Protein AF-A0A2E7UTK0-F1 (afdb_monomer)

Radius of gyration: 21.66 Å; Cα contacts (8 Å, |Δi|>4): 567; chains: 1; bounding box: 51×63×63 Å

Mean predicted aligned error: 6.59 Å

Nearest PDB structures (foldseek):
  6irw-assembly2_B  TM=5.724E-01  e=2.033E-10  Homo sapiens
  6irw-assembly1_A  TM=5.815E-01  e=3.637E-10  Homo sapiens
  6irx-assembly1_A  TM=5.684E-01  e=1.228E-09  Danio rerio
  3dtn-assembly1_B  TM=4.895E-01  e=2.332E+00  Methanosarcina mazei
  6ty8-assembly1_A  TM=1.880E-01  e=1.303E+00  Bombyx mori cypovirus 1

pLDDT: mean 87.91, std 14.45, range [23.19, 98.44]

Sequence (336 aa):
MSISTFSPPGFATPSTALLTAYGDWLATRQAVLSTKAMFAARGLPVDQAPAVLENALMHTLLHDEVARPGALWPRVDAEALAVGLACAQIGSPALAPSLARGIAETLRDPIRPAALPQPVVAQSYFAIGGFQLQRNDWVNRAWLVVAQHHGPRAATDAVLVSALRYAALLARTRHIGPPRRVYDAFYDWGVRHEGFASPFNARLMGRPGARFFSACGDVDAPFGSSGSFFEVDRPTDNGAWCLDPPFLDTTIARVEARIARWRRDHGTTILLIIPAAYKVAHRPEETVLLQQGVHVYEGLAGTEHPLPVDVAIHRYGPLPGFSAEVVQAGYLPDAG

Secondary structure (DSSP, 8-state):
------PPPP-----HHHHHHHHHHHHHHHHHHHHHHHHHTTT--GGGHHHHHHHHHHHHHHHSS---TT-TTTT--HHHHHHHHHHTT-S-TTTHHHHHHHHHHHTSS----SSPPPEEE-SSEEEETTEEEE--HHHHHHHHHHHHHHHHHHHHHHHHHHHHHHHHTTGGGS-EE--HHHHHHHHHTTEEEEEEE-TTT-SSTTSTT-EEEETTHHHHGGGTB---GGG-SS--SSSEEEE---S-HHHHHHHHHHHHHHHHHH---EEEEEETTS--SS--SEEEEE-TTTSEEEETTS-EEE-SS-EEEEEES--TT--HHHHHHHTSPP--

Solvent-accessible surface area (backbone atoms only — not comparable to full-atom values): 18469 Å² total; per-residue (Å²): 141,79,87,76,80,80,71,74,85,68,83,74,74,76,56,65,62,44,47,38,23,50,15,45,27,52,36,40,52,49,43,40,52,53,40,25,54,55,25,54,78,66,77,42,72,46,84,48,33,56,54,19,53,26,43,9,49,49,50,41,52,74,78,36,99,66,76,57,86,84,48,73,52,76,63,40,43,42,64,30,32,36,51,3,26,58,77,60,68,47,74,49,88,82,46,28,65,60,49,16,44,55,50,34,61,68,36,64,69,77,47,73,67,93,67,74,59,73,74,44,82,54,95,58,30,42,34,43,73,94,45,76,47,74,55,40,72,40,48,48,47,36,31,47,59,23,25,76,79,61,33,68,66,54,13,51,50,44,51,50,26,37,51,28,44,46,57,39,52,55,50,82,87,69,51,62,40,75,28,68,69,36,52,52,51,41,42,76,35,36,38,22,32,37,42,50,36,47,63,50,66,46,81,47,65,92,42,91,84,38,40,35,12,17,81,48,24,88,55,32,36,75,56,52,31,74,22,44,50,87,74,52,88,64,84,68,93,63,59,22,35,39,36,50,59,65,94,39,73,72,55,48,52,56,48,50,57,48,51,56,49,40,40,74,79,65,61,50,27,38,38,40,43,44,55,52,86,61,82,73,95,64,88,55,83,42,74,40,77,42,50,47,73,63,22,34,30,25,38,67,80,75,45,77,40,62,30,92,51,42,32,26,42,33,31,35,62,83,51,66,82,70,49,62,66,58,46,53,60,40,24,41,67,81,88,124

Foldseek 3Di:
DDPDDDDDPPDPDQDPLLQQLLLLLVLLVQLLVQLLVVCVVVVKDSVLSLQLLLQLLVVQLVPDPAPDTNCRLVSRALVSSLRSCVVSVIDDPVCSSVSSHSSSVSNNDGRRDPDWADWDDDPQWTDTDPDIDGDDPLLVLLLVLLCVPPNNVRSSSLSSSQVSNCSSSSCQPQAWAFALLLVVLQVVLFAAEEQEHASLRDSCQPPPNHAYAYNHCVSRVSSRHPYHSLPDPADDPGGAYEYEDGADLVGVVSVLVSVVVRCVPPVGKYKYKYAPPDDRPDAAPDKAKEAFPFFWIQHSNRDTDGDNGIMITGIHGDRPPDDSVSRRVSRGDPPD

Structure (mmCIF, N/CA/C/O backbone):
data_AF-A0A2E7UTK0-F1
#
_entry.id   AF-A0A2E7UTK0-F1
#
loop_
_atom_site.group_PDB
_atom_site.id
_atom_site.type_symbol
_atom_site.label_atom_id
_atom_site.label_alt_id
_atom_site.label_comp_id
_atom_site.label_asym_id
_atom_site.label_entity_id
_atom_site.label_seq_id
_atom_site.pdbx_PDB_ins_code
_atom_site.Cartn_x
_atom_site.Cartn_y
_atom_site.Cartn_z
_atom_site.occupancy
_atom_site.B_iso_or_equiv
_atom_site.auth_seq_id
_atom_site.auth_comp_id
_atom_site.auth_asym_id
_atom_site.auth_atom_id
_atom_site.pdbx_PDB_model_num
ATOM 1 N N . MET A 1 1 ? -17.724 42.892 -36.095 1.00 37.94 1 MET A N 1
ATOM 2 C CA . MET A 1 1 ? -17.629 41.451 -36.407 1.00 37.94 1 MET A CA 1
ATOM 3 C C . MET A 1 1 ? -16.164 41.117 -36.606 1.00 37.94 1 MET A C 1
ATOM 5 O O . MET A 1 1 ? -15.592 41.537 -37.598 1.00 37.94 1 MET A O 1
ATOM 9 N N . SER A 1 2 ? -15.552 40.460 -35.623 1.00 23.19 2 SER A N 1
ATOM 10 C CA . SER A 1 2 ? -14.199 39.911 -35.729 1.00 23.19 2 SER A CA 1
ATOM 11 C C . SER A 1 2 ? -14.330 38.407 -35.542 1.00 23.19 2 SER A C 1
ATOM 13 O O . SER A 1 2 ? -14.859 37.955 -34.526 1.00 23.19 2 SER A O 1
ATOM 15 N N . ILE A 1 3 ? -13.950 37.655 -36.571 1.00 28.88 3 ILE A N 1
ATOM 16 C CA . ILE A 1 3 ? -13.921 36.196 -36.551 1.00 28.88 3 ILE A CA 1
ATOM 17 C C . ILE A 1 3 ? -12.678 35.822 -35.747 1.00 28.88 3 ILE A C 1
ATOM 19 O O . ILE A 1 3 ? -11.557 35.906 -36.242 1.00 28.88 3 ILE A O 1
ATOM 23 N N . SER A 1 4 ? -12.884 35.467 -34.479 1.00 25.16 4 SER A N 1
ATOM 24 C CA . SER A 1 4 ? -11.848 34.833 -33.672 1.00 25.16 4 SER A CA 1
ATOM 25 C C . SER A 1 4 ? -11.640 33.425 -34.219 1.00 25.16 4 SER A C 1
ATOM 27 O O . SER A 1 4 ? -12.540 32.585 -34.188 1.00 25.16 4 SER A O 1
ATOM 29 N N . THR A 1 5 ? -10.465 33.202 -34.796 1.00 28.48 5 THR A N 1
ATOM 30 C CA . THR A 1 5 ? -9.993 31.898 -35.247 1.00 28.48 5 THR A CA 1
ATOM 31 C C . THR A 1 5 ? -9.911 30.960 -34.050 1.00 28.48 5 THR A C 1
ATOM 33 O O . THR A 1 5 ? -9.074 31.135 -33.164 1.00 28.48 5 THR A O 1
ATOM 36 N N . PHE A 1 6 ? -10.796 29.967 -34.031 1.00 28.17 6 PHE A N 1
ATOM 37 C CA . PHE A 1 6 ? -10.748 28.846 -33.107 1.00 28.17 6 PHE A CA 1
ATOM 38 C C . PHE A 1 6 ? -9.509 28.006 -33.434 1.00 28.17 6 PHE A C 1
ATOM 40 O O . PHE A 1 6 ? -9.511 27.208 -34.370 1.00 28.17 6 PHE A O 1
ATOM 47 N N . SER A 1 7 ? -8.429 28.212 -32.684 1.00 25.77 7 SER A N 1
ATOM 48 C CA . SER A 1 7 ? -7.350 27.231 -32.610 1.00 25.77 7 SER A CA 1
ATOM 49 C C . SER A 1 7 ? -7.892 26.006 -31.868 1.00 25.77 7 SER A C 1
ATOM 51 O O . SER A 1 7 ? -8.449 26.176 -30.780 1.00 25.77 7 SER A O 1
ATOM 53 N N . PRO A 1 8 ? -7.765 24.780 -32.408 1.00 28.17 8 PRO A N 1
ATOM 54 C CA . PRO A 1 8 ? -8.158 23.591 -31.665 1.00 28.17 8 PRO A CA 1
ATOM 55 C C . PRO A 1 8 ? -7.327 23.532 -30.374 1.00 28.17 8 PRO A C 1
ATOM 57 O O . PRO A 1 8 ? -6.157 23.935 -30.398 1.00 28.17 8 PRO A O 1
ATOM 60 N N . PRO A 1 9 ? -7.889 23.067 -29.243 1.00 32.16 9 PRO A N 1
ATOM 61 C CA . PRO A 1 9 ? -7.117 22.922 -28.021 1.00 32.16 9 PRO A CA 1
ATOM 62 C C . PRO A 1 9 ? -5.924 22.017 -28.322 1.00 32.16 9 PRO A C 1
ATOM 64 O O . PRO A 1 9 ? -6.083 20.863 -28.727 1.00 32.16 9 PRO A O 1
ATOM 67 N N . GLY A 1 10 ? -4.732 22.600 -28.192 1.00 28.16 10 GLY A N 1
ATOM 68 C CA . GLY A 1 10 ? -3.468 21.929 -28.436 1.00 28.16 10 GLY A CA 1
ATOM 69 C C . GLY A 1 10 ? -3.388 20.631 -27.645 1.00 28.16 10 GLY A C 1
ATOM 70 O O . GLY A 1 10 ? -3.956 20.507 -26.558 1.00 28.16 10 GLY A O 1
ATOM 71 N N . PHE A 1 11 ? -2.687 19.653 -28.214 1.00 32.84 11 PHE A N 1
ATOM 72 C CA . PHE A 1 11 ? -2.317 18.419 -27.536 1.00 32.84 11 PHE A CA 1
ATOM 73 C C . PHE A 1 11 ? -1.787 18.754 -26.140 1.00 32.84 11 PHE A C 1
ATOM 75 O O . PHE A 1 11 ? -0.693 19.298 -26.007 1.00 32.84 11 PHE A O 1
ATOM 82 N N . ALA A 1 12 ? -2.590 18.485 -25.106 1.00 35.22 12 ALA A N 1
ATOM 83 C CA . ALA A 1 12 ? -2.159 18.708 -23.737 1.00 35.22 12 ALA A CA 1
ATOM 84 C C . ALA A 1 12 ? -0.886 17.892 -23.511 1.00 35.22 12 ALA A C 1
ATOM 86 O O . ALA A 1 12 ? -0.878 16.681 -23.764 1.00 35.22 12 ALA A O 1
ATOM 87 N N . THR A 1 13 ? 0.169 18.586 -23.091 1.00 42.84 13 THR A N 1
ATOM 88 C CA . THR A 1 13 ? 1.471 18.035 -22.728 1.00 42.84 13 THR A CA 1
ATOM 89 C C . THR A 1 13 ? 1.255 16.778 -21.880 1.00 42.84 13 THR A C 1
ATOM 91 O O . THR A 1 13 ? 0.416 16.821 -20.974 1.00 42.84 13 THR A O 1
ATOM 94 N N . PRO A 1 14 ? 1.933 15.647 -22.162 1.00 54.28 14 PRO A N 1
ATOM 95 C CA . PRO A 1 14 ? 1.813 14.465 -21.317 1.00 54.28 14 PRO A CA 1
ATOM 96 C C . PRO A 1 14 ? 2.091 14.860 -19.867 1.00 54.28 14 PRO A C 1
ATOM 98 O O . PRO A 1 14 ? 3.019 15.629 -19.609 1.00 54.28 14 PRO A O 1
ATOM 101 N N . SER A 1 15 ? 1.270 14.367 -18.934 1.00 75.38 15 SER A N 1
ATOM 102 C CA . SER A 1 15 ? 1.470 14.633 -17.510 1.00 75.38 15 SER A CA 1
ATOM 103 C C . SER A 1 15 ? 2.909 14.268 -17.146 1.00 75.38 15 SER A C 1
ATOM 105 O O . SER A 1 15 ? 3.305 13.107 -17.265 1.00 75.38 15 SER A O 1
ATOM 107 N N . THR A 1 16 ? 3.707 15.251 -16.721 1.00 85.00 16 THR A N 1
ATOM 108 C CA . THR A 1 16 ? 5.102 15.042 -16.300 1.00 85.00 16 THR A CA 1
ATOM 109 C C . THR A 1 16 ? 5.194 13.931 -15.251 1.00 85.00 16 THR A C 1
ATOM 111 O O . THR A 1 16 ? 6.134 13.142 -15.269 1.00 85.00 16 THR A O 1
ATOM 114 N N . ALA A 1 17 ? 4.181 13.809 -14.386 1.00 86.81 17 ALA A N 1
ATOM 115 C CA . ALA A 1 17 ? 4.086 12.737 -13.400 1.00 86.81 17 ALA A CA 1
ATOM 116 C C . ALA A 1 17 ? 3.965 11.345 -14.043 1.00 86.81 17 ALA A C 1
ATOM 118 O O . ALA A 1 17 ? 4.613 10.406 -13.586 1.00 86.81 17 ALA A O 1
ATOM 119 N N . LEU A 1 18 ? 3.185 11.210 -15.121 1.00 90.88 18 LEU A N 1
ATOM 120 C CA . LEU A 1 18 ? 2.998 9.943 -15.834 1.00 90.88 18 LEU A CA 1
ATOM 121 C C . LEU A 1 18 ? 4.256 9.530 -16.602 1.00 90.88 18 LEU A C 1
ATOM 123 O O . LEU A 1 18 ? 4.624 8.358 -16.573 1.00 90.88 18 LEU A O 1
ATOM 127 N N . LEU A 1 19 ? 4.964 10.485 -17.213 1.00 90.69 19 LEU A N 1
ATOM 128 C CA . LEU A 1 19 ? 6.262 10.222 -17.841 1.00 90.69 19 LEU A CA 1
ATOM 129 C C . LEU A 1 19 ? 7.305 9.748 -16.823 1.00 90.69 19 LEU A C 1
ATOM 131 O O . LEU A 1 19 ? 7.985 8.752 -17.070 1.00 90.69 19 LEU A O 1
ATOM 135 N N . THR A 1 20 ? 7.390 10.416 -15.670 1.00 88.00 20 THR A N 1
ATOM 136 C CA . THR A 1 20 ? 8.294 10.025 -14.581 1.00 88.00 20 THR A CA 1
ATOM 137 C C . THR A 1 20 ? 7.948 8.639 -14.039 1.00 88.00 20 THR A C 1
ATOM 139 O O . THR A 1 20 ? 8.821 7.778 -13.996 1.00 88.00 20 THR A O 1
ATOM 142 N N . ALA A 1 21 ? 6.680 8.379 -13.700 1.00 90.38 21 ALA A N 1
ATOM 143 C CA . ALA A 1 21 ? 6.253 7.082 -13.172 1.00 90.38 21 ALA A CA 1
ATOM 144 C C . ALA A 1 21 ? 6.487 5.939 -14.175 1.00 90.38 21 ALA A C 1
ATOM 146 O O . ALA A 1 21 ? 6.891 4.841 -13.790 1.00 90.38 21 ALA A O 1
ATOM 147 N N . TYR A 1 22 ? 6.284 6.195 -15.472 1.00 92.62 22 TYR A N 1
ATOM 148 C CA . TYR A 1 22 ? 6.568 5.216 -16.520 1.00 92.62 22 TYR A CA 1
ATOM 149 C C . TYR A 1 22 ? 8.072 4.931 -16.648 1.00 92.62 22 TYR A C 1
ATOM 151 O O . TYR A 1 22 ? 8.463 3.772 -16.786 1.00 92.62 22 TYR A O 1
ATOM 159 N N . GLY A 1 23 ? 8.921 5.960 -16.549 1.00 90.56 23 GLY A N 1
ATOM 160 C CA . GLY A 1 23 ? 10.377 5.803 -16.504 1.00 90.56 23 GLY A CA 1
ATOM 161 C C . GLY A 1 23 ? 10.855 4.997 -15.295 1.00 90.56 23 GLY A C 1
ATOM 162 O O . GLY A 1 23 ? 11.618 4.045 -15.465 1.00 90.56 23 GLY A O 1
ATOM 163 N N . ASP A 1 24 ? 10.336 5.300 -14.101 1.00 88.44 24 ASP A N 1
ATOM 164 C CA . ASP A 1 24 ? 10.640 4.560 -12.867 1.00 88.44 24 ASP A CA 1
ATOM 165 C C . ASP A 1 24 ? 10.266 3.073 -13.004 1.00 88.44 24 ASP A C 1
ATOM 167 O O . ASP A 1 24 ? 11.056 2.187 -12.670 1.00 88.44 24 ASP A O 1
ATOM 171 N N . TRP A 1 25 ? 9.094 2.775 -13.573 1.00 92.06 25 TRP A N 1
ATOM 172 C CA . TRP A 1 25 ? 8.667 1.400 -13.839 1.00 92.06 25 TRP A CA 1
ATOM 173 C C . TRP A 1 25 ? 9.561 0.678 -14.860 1.00 92.06 25 TRP A C 1
ATOM 175 O O . TRP A 1 25 ? 9.901 -0.493 -14.662 1.00 92.06 25 TRP A O 1
ATOM 185 N N . LEU A 1 26 ? 9.977 1.350 -15.941 1.00 91.69 26 LEU A N 1
ATOM 186 C CA . LEU A 1 26 ? 10.925 0.778 -16.904 1.00 91.69 26 LEU A CA 1
ATOM 187 C C . LEU A 1 26 ? 12.268 0.461 -16.238 1.00 91.69 26 LEU A C 1
ATOM 189 O O . LEU A 1 26 ? 12.808 -0.626 -16.459 1.00 91.69 26 LEU A O 1
ATOM 193 N N . ALA A 1 27 ? 12.771 1.364 -15.392 1.00 88.38 27 ALA A N 1
ATOM 194 C CA . ALA A 1 27 ? 13.988 1.147 -14.618 1.00 88.38 27 ALA A CA 1
ATOM 195 C C . ALA A 1 27 ? 13.853 -0.076 -13.695 1.00 88.38 27 ALA A C 1
ATOM 197 O O . ALA A 1 27 ? 14.719 -0.949 -13.721 1.00 88.38 27 ALA A O 1
ATOM 198 N N . THR A 1 28 ? 12.728 -0.227 -12.981 1.00 89.69 28 THR A N 1
ATOM 199 C CA . THR A 1 28 ? 12.436 -1.433 -12.181 1.00 89.69 28 THR A CA 1
ATOM 200 C C . THR A 1 28 ? 12.437 -2.704 -13.029 1.00 89.69 28 THR A C 1
ATOM 202 O O . THR A 1 28 ? 12.982 -3.730 -12.620 1.00 89.69 28 THR A O 1
ATOM 205 N N . ARG A 1 29 ? 11.853 -2.679 -14.231 1.00 91.44 29 ARG A N 1
ATOM 206 C CA . ARG A 1 29 ? 11.872 -3.856 -15.113 1.00 91.44 29 ARG A CA 1
ATOM 207 C C . ARG A 1 29 ? 13.282 -4.221 -15.550 1.00 91.44 29 ARG A C 1
ATOM 209 O O . ARG A 1 29 ? 13.622 -5.404 -15.532 1.00 91.44 29 ARG A O 1
ATOM 216 N N . GLN A 1 30 ? 14.092 -3.233 -15.915 1.00 90.19 30 GLN A N 1
ATOM 217 C CA . GLN A 1 30 ? 15.483 -3.468 -16.280 1.00 90.19 30 GLN A CA 1
ATOM 218 C C . GLN A 1 30 ? 16.282 -4.008 -15.091 1.00 90.19 30 GLN A C 1
ATOM 220 O O . GLN A 1 30 ? 16.994 -4.994 -15.253 1.00 90.19 30 GLN A O 1
ATOM 225 N N . ALA A 1 31 ? 16.099 -3.441 -13.896 1.00 89.56 31 ALA A N 1
ATOM 226 C CA . ALA A 1 31 ? 16.703 -3.916 -12.653 1.00 89.56 31 ALA A CA 1
ATOM 227 C C . ALA A 1 31 ? 16.425 -5.406 -12.410 1.00 89.56 31 ALA A C 1
ATOM 229 O O . ALA A 1 31 ? 17.347 -6.196 -12.183 1.00 89.56 31 ALA A O 1
ATOM 230 N N . VAL A 1 32 ? 15.154 -5.811 -12.521 1.00 92.50 32 VAL A N 1
ATOM 231 C CA . VAL A 1 32 ? 14.741 -7.213 -12.375 1.00 92.50 32 VAL A CA 1
ATOM 232 C C . VAL A 1 32 ? 15.414 -8.094 -13.427 1.00 92.50 32 VAL A C 1
ATOM 234 O O . VAL A 1 32 ? 15.946 -9.145 -13.079 1.00 92.50 32 VAL A O 1
ATOM 237 N N . LEU A 1 33 ? 15.421 -7.694 -14.702 1.00 93.56 33 LEU A N 1
ATOM 238 C CA . LEU A 1 33 ? 16.041 -8.481 -15.776 1.00 93.56 33 LEU A CA 1
ATOM 239 C C . LEU A 1 33 ? 17.559 -8.620 -15.594 1.00 93.56 33 LEU A C 1
ATOM 241 O O . LEU A 1 33 ? 18.084 -9.729 -15.698 1.00 93.56 33 LEU A O 1
ATOM 245 N N . SER A 1 34 ? 18.249 -7.529 -15.260 1.00 91.75 34 SER A N 1
ATOM 246 C CA . SER A 1 34 ? 19.689 -7.521 -14.987 1.00 91.75 34 SER A CA 1
ATOM 247 C C . SER A 1 34 ? 20.044 -8.413 -13.793 1.00 91.75 34 SER A C 1
ATOM 249 O O . SER A 1 34 ? 20.964 -9.227 -13.877 1.00 91.75 34 SER A O 1
ATOM 251 N N . THR A 1 35 ? 19.271 -8.334 -12.704 1.00 93.06 35 THR A N 1
ATOM 252 C CA . THR A 1 35 ? 19.476 -9.169 -11.507 1.00 93.06 35 THR A CA 1
ATOM 253 C C . THR A 1 35 ? 19.227 -10.645 -11.812 1.00 93.06 35 THR A C 1
ATOM 255 O O . THR A 1 35 ? 20.015 -11.502 -11.418 1.00 93.06 35 THR A O 1
ATOM 258 N N . LYS A 1 36 ? 18.187 -10.959 -12.596 1.00 95.50 36 LYS A N 1
ATOM 259 C CA . LYS A 1 36 ? 17.915 -12.326 -13.066 1.00 95.50 36 LYS A CA 1
ATOM 260 C C . LYS A 1 36 ? 19.066 -12.898 -13.888 1.00 95.50 36 LYS A C 1
ATOM 262 O O . LYS A 1 36 ? 19.480 -14.028 -13.639 1.00 95.50 36 LYS A O 1
ATOM 267 N N . ALA A 1 37 ? 19.603 -12.126 -14.832 1.00 94.25 37 ALA A N 1
ATOM 268 C CA . ALA A 1 37 ? 20.756 -12.542 -15.627 1.00 94.25 37 ALA A CA 1
ATOM 269 C C . ALA A 1 37 ? 21.993 -12.780 -14.743 1.00 94.25 37 ALA A C 1
ATOM 271 O O . ALA A 1 37 ? 22.699 -13.775 -14.912 1.00 94.25 37 ALA A O 1
ATOM 272 N N . MET A 1 38 ? 22.217 -11.912 -13.751 1.00 93.00 38 MET A N 1
ATOM 273 C CA . MET A 1 38 ? 23.309 -12.055 -12.788 1.00 93.00 38 MET A CA 1
ATOM 274 C C . MET A 1 38 ? 23.185 -13.325 -11.939 1.00 93.00 38 MET A C 1
ATOM 276 O O . MET A 1 38 ? 24.193 -14.000 -11.706 1.00 93.00 38 MET A O 1
ATOM 280 N N . PHE A 1 39 ? 21.969 -13.639 -11.484 1.00 95.06 39 PHE A N 1
ATOM 281 C CA . PHE A 1 39 ? 21.669 -14.839 -10.705 1.00 95.06 39 PHE A CA 1
ATOM 282 C C . PHE A 1 39 ? 21.857 -16.101 -11.544 1.00 95.06 39 PHE A C 1
ATOM 284 O O . PHE A 1 39 ? 22.560 -17.012 -11.110 1.00 95.06 39 PHE A O 1
ATOM 291 N N . ALA A 1 40 ? 21.340 -16.114 -12.775 1.00 95.44 40 ALA A N 1
ATOM 292 C CA . ALA A 1 40 ? 21.513 -17.228 -13.702 1.00 95.44 40 ALA A CA 1
ATOM 293 C C . ALA A 1 40 ? 22.999 -17.534 -13.960 1.00 95.44 40 ALA A C 1
ATOM 295 O O . ALA A 1 40 ? 23.420 -18.683 -13.853 1.00 95.44 40 ALA A O 1
ATOM 296 N N . ALA A 1 41 ? 23.819 -16.503 -14.200 1.00 94.06 41 ALA A N 1
ATOM 297 C CA . ALA A 1 41 ? 25.259 -16.651 -14.431 1.00 94.06 41 ALA A CA 1
ATOM 298 C C . ALA A 1 41 ? 26.041 -17.207 -13.223 1.00 94.06 41 ALA A C 1
ATOM 300 O O . ALA A 1 41 ? 27.190 -17.617 -13.370 1.00 94.06 41 ALA A O 1
ATOM 301 N N . ARG A 1 42 ? 25.443 -17.202 -12.026 1.00 92.25 42 ARG A N 1
ATOM 302 C CA . ARG A 1 42 ? 26.053 -17.665 -10.770 1.00 92.25 42 ARG A CA 1
ATOM 303 C C . ARG A 1 42 ? 25.360 -18.896 -10.180 1.00 92.25 42 ARG A C 1
ATOM 305 O O . ARG A 1 42 ? 25.679 -19.273 -9.058 1.00 92.25 42 ARG A O 1
ATOM 312 N N . GLY A 1 43 ? 24.417 -19.504 -10.904 1.00 94.12 43 GLY A N 1
ATOM 313 C CA . GLY A 1 43 ? 23.647 -20.650 -10.412 1.00 94.12 43 GLY A CA 1
ATOM 314 C C . GLY A 1 43 ? 22.753 -20.326 -9.208 1.00 94.12 43 GLY A C 1
ATOM 315 O O . GLY A 1 43 ? 22.515 -21.198 -8.378 1.00 94.12 43 GLY A O 1
ATOM 316 N N . LEU A 1 44 ? 22.292 -19.077 -9.082 1.00 94.94 44 LEU A N 1
ATOM 317 C CA . LEU A 1 44 ? 21.404 -18.626 -8.005 1.00 94.94 44 LEU A CA 1
ATOM 318 C C . LEU A 1 44 ? 19.918 -18.692 -8.429 1.00 94.94 44 LEU A C 1
ATOM 320 O O . LEU A 1 44 ? 19.629 -18.594 -9.626 1.00 94.94 44 LEU A O 1
ATOM 324 N N . PRO A 1 45 ? 18.966 -18.797 -7.477 1.00 94.94 45 PRO A N 1
ATOM 325 C CA . PRO A 1 45 ? 17.523 -18.817 -7.755 1.00 94.94 45 PRO A CA 1
ATOM 326 C C . PRO A 1 45 ? 17.011 -17.555 -8.476 1.00 94.94 45 PRO A C 1
ATOM 328 O O . PRO A 1 45 ? 16.803 -16.503 -7.873 1.00 94.94 45 PRO A O 1
ATOM 331 N N . VAL A 1 46 ? 16.804 -17.641 -9.793 1.00 95.50 46 VAL A N 1
ATOM 332 C CA . VAL A 1 46 ? 16.410 -16.511 -10.665 1.00 95.50 46 VAL A CA 1
ATOM 333 C C . VAL A 1 46 ? 15.036 -15.930 -10.300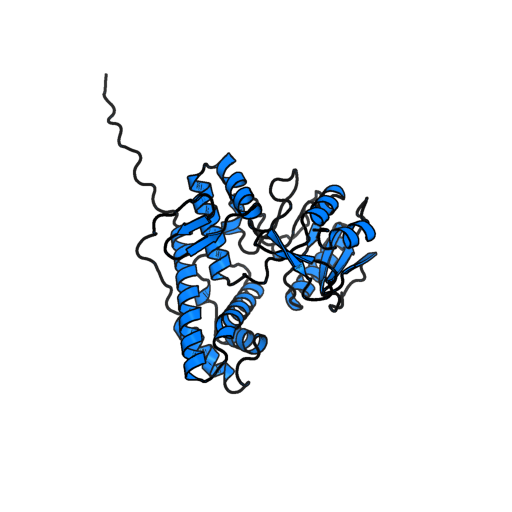 1.00 95.50 46 VAL A C 1
ATOM 335 O O . VAL A 1 46 ? 14.777 -14.737 -10.475 1.00 95.50 46 VAL A O 1
ATOM 338 N N . ASP A 1 47 ? 14.138 -16.765 -9.796 1.00 93.06 47 ASP A N 1
ATOM 339 C CA . ASP A 1 47 ? 12.796 -16.407 -9.341 1.00 93.06 47 ASP A CA 1
ATOM 340 C C . ASP A 1 47 ? 12.802 -15.487 -8.109 1.00 93.06 47 ASP A C 1
ATOM 342 O O . ASP A 1 47 ? 11.860 -14.715 -7.940 1.00 93.06 47 ASP A O 1
ATOM 346 N N . GLN A 1 48 ? 13.887 -15.477 -7.328 1.00 92.75 48 GLN A N 1
ATOM 347 C CA . GLN A 1 48 ? 14.036 -14.656 -6.120 1.00 92.75 48 GLN A CA 1
ATOM 348 C C . GLN A 1 48 ? 14.523 -13.225 -6.393 1.00 92.75 48 GLN A C 1
ATOM 350 O O . GLN A 1 48 ? 14.480 -12.374 -5.505 1.00 92.75 48 GLN A O 1
ATOM 355 N N . ALA A 1 49 ? 14.949 -12.910 -7.621 1.00 93.25 49 ALA A N 1
ATOM 356 C CA . ALA A 1 49 ? 15.436 -11.572 -7.969 1.00 93.25 49 ALA A CA 1
ATOM 357 C C . ALA A 1 49 ? 14.441 -10.432 -7.633 1.00 93.25 49 ALA A C 1
ATOM 359 O O . ALA A 1 49 ? 14.875 -9.432 -7.061 1.00 93.25 49 ALA A O 1
ATOM 360 N N . PRO A 1 50 ? 13.122 -10.542 -7.914 1.00 92.06 50 PRO A N 1
ATOM 361 C CA . PRO A 1 50 ? 12.158 -9.525 -7.497 1.00 92.06 50 PRO A CA 1
ATOM 362 C C . PRO A 1 50 ? 12.070 -9.362 -5.976 1.00 92.06 50 PRO A C 1
ATOM 364 O O . PRO A 1 50 ? 12.005 -8.231 -5.517 1.00 92.06 50 PRO A O 1
ATOM 367 N N . ALA A 1 51 ? 12.118 -10.452 -5.202 1.00 89.44 51 ALA A N 1
ATOM 368 C CA . ALA A 1 51 ? 12.031 -10.395 -3.741 1.00 89.44 51 ALA A CA 1
ATOM 369 C C . ALA A 1 51 ? 13.251 -9.693 -3.123 1.00 89.44 51 ALA A C 1
ATOM 371 O O . ALA A 1 51 ? 13.108 -8.891 -2.202 1.00 89.44 51 ALA A O 1
ATOM 372 N N . VAL A 1 52 ? 14.450 -9.937 -3.663 1.00 91.25 52 VAL A N 1
ATOM 373 C CA . VAL A 1 52 ? 15.678 -9.227 -3.263 1.00 91.25 52 VAL A CA 1
ATOM 374 C C . VAL A 1 52 ? 15.532 -7.724 -3.485 1.00 91.25 52 VAL A C 1
ATOM 376 O O . VAL A 1 52 ? 15.786 -6.931 -2.581 1.00 91.25 52 VAL A O 1
ATOM 379 N N . LEU A 1 53 ? 15.100 -7.340 -4.685 1.00 92.25 53 LEU A N 1
ATOM 380 C CA . LEU A 1 53 ? 14.941 -5.944 -5.079 1.00 92.25 53 LEU A CA 1
ATOM 381 C C . LEU A 1 53 ? 13.823 -5.240 -4.297 1.00 92.25 53 LEU A C 1
ATOM 383 O O . LEU A 1 53 ? 14.005 -4.104 -3.869 1.00 92.25 53 LEU A O 1
ATOM 387 N N . GLU A 1 54 ? 12.697 -5.917 -4.069 1.00 88.94 54 GLU A N 1
ATOM 388 C CA . GLU A 1 54 ? 11.596 -5.428 -3.236 1.00 88.94 54 GLU A CA 1
ATOM 389 C C . GLU A 1 54 ? 12.076 -5.174 -1.801 1.00 88.94 54 GLU A C 1
ATOM 391 O O . GLU A 1 54 ? 11.881 -4.085 -1.271 1.00 88.94 54 GLU A O 1
ATOM 396 N N . ASN A 1 55 ? 12.759 -6.137 -1.176 1.00 86.75 55 ASN A N 1
ATOM 397 C CA . ASN A 1 55 ? 13.258 -5.979 0.191 1.00 86.75 55 ASN A CA 1
ATOM 398 C C . ASN A 1 55 ? 14.316 -4.874 0.307 1.00 86.75 55 ASN A C 1
ATOM 400 O O . ASN A 1 55 ? 14.292 -4.123 1.280 1.00 86.75 55 ASN A O 1
ATOM 404 N N . ALA A 1 56 ? 15.191 -4.723 -0.691 1.00 89.31 56 ALA A N 1
ATOM 405 C CA . ALA A 1 56 ? 16.159 -3.630 -0.737 1.00 89.31 56 ALA A CA 1
ATOM 406 C C . ALA A 1 56 ? 15.472 -2.259 -0.847 1.00 89.31 56 ALA A C 1
ATOM 408 O O . ALA A 1 56 ? 15.759 -1.360 -0.060 1.00 89.31 56 ALA A O 1
ATOM 409 N N . LEU A 1 57 ? 14.505 -2.117 -1.761 1.00 86.88 57 LEU A N 1
ATOM 410 C CA . LEU A 1 57 ? 13.694 -0.902 -1.884 1.00 86.88 57 LEU A CA 1
ATOM 411 C C . LEU A 1 57 ? 12.971 -0.569 -0.580 1.00 86.88 57 LEU A C 1
ATOM 413 O O . LEU A 1 57 ? 12.956 0.580 -0.151 1.00 86.88 57 LEU A O 1
ATOM 417 N N . MET A 1 58 ? 12.372 -1.572 0.056 1.00 80.75 58 MET A N 1
ATOM 418 C CA . MET A 1 58 ? 11.643 -1.395 1.307 1.00 80.75 58 MET A CA 1
ATOM 419 C C . MET A 1 58 ? 12.570 -1.004 2.451 1.00 80.75 58 MET A C 1
ATOM 421 O O . MET A 1 58 ? 12.217 -0.122 3.227 1.00 80.75 58 MET A O 1
ATOM 425 N N . HIS A 1 59 ? 13.770 -1.580 2.517 1.00 81.12 59 HIS A N 1
ATOM 426 C CA . HIS A 1 59 ? 14.795 -1.147 3.458 1.00 81.12 59 HIS A CA 1
ATOM 427 C C . HIS A 1 59 ? 15.136 0.336 3.264 1.00 81.12 59 HIS A C 1
ATOM 429 O O . HIS A 1 59 ? 15.063 1.100 4.225 1.00 81.12 59 HIS A O 1
ATOM 435 N N . THR A 1 60 ? 15.422 0.766 2.032 1.00 81.81 60 THR A N 1
ATOM 436 C CA . THR A 1 60 ? 15.696 2.178 1.720 1.00 81.81 60 THR A CA 1
ATOM 437 C C . THR A 1 60 ? 14.521 3.082 2.104 1.00 81.81 60 THR A C 1
ATOM 439 O O . THR A 1 60 ? 14.717 4.105 2.749 1.00 81.81 60 THR A O 1
ATOM 442 N N . LEU A 1 61 ? 13.287 2.702 1.763 1.00 76.31 61 LEU A N 1
ATOM 443 C CA . LEU A 1 61 ? 12.095 3.521 2.007 1.00 76.31 61 LEU A CA 1
ATOM 444 C C . LEU A 1 61 ? 11.663 3.602 3.475 1.00 76.31 61 LEU A C 1
ATOM 446 O O . LEU A 1 61 ? 10.977 4.545 3.852 1.00 76.31 61 LEU A O 1
ATOM 450 N N . LEU A 1 62 ? 12.035 2.631 4.308 1.00 69.19 62 LEU A N 1
ATOM 451 C CA . LEU A 1 62 ? 11.755 2.680 5.744 1.00 69.19 62 LEU A CA 1
ATOM 452 C C . LEU A 1 62 ? 12.726 3.589 6.505 1.00 69.19 62 LEU A C 1
ATOM 454 O O . LEU A 1 62 ? 12.340 4.146 7.535 1.00 69.19 62 LEU A O 1
ATOM 458 N N . HIS A 1 63 ? 13.957 3.730 6.007 1.00 69.44 63 HIS A N 1
ATOM 459 C CA . HIS A 1 63 ? 15.015 4.530 6.635 1.00 69.44 63 HIS A CA 1
ATOM 460 C C . HIS A 1 63 ? 15.122 5.946 6.070 1.00 69.44 63 HIS A C 1
ATOM 462 O O . HIS A 1 63 ? 15.762 6.797 6.681 1.00 69.44 63 HIS A O 1
ATOM 468 N N . ASP A 1 64 ? 14.486 6.208 4.932 1.00 66.19 64 ASP A N 1
ATOM 469 C CA . ASP A 1 64 ? 14.520 7.502 4.276 1.00 66.19 64 ASP A CA 1
ATOM 470 C C . ASP A 1 64 ? 13.112 8.108 4.243 1.00 66.19 64 ASP A C 1
ATOM 472 O O . ASP A 1 64 ? 12.159 7.474 3.796 1.00 66.19 64 ASP A O 1
ATOM 476 N N . GLU A 1 65 ? 12.957 9.327 4.762 1.00 53.69 65 GLU A N 1
ATOM 477 C CA . GLU A 1 65 ? 11.661 9.831 5.244 1.00 53.69 65 GLU A CA 1
ATOM 478 C C . GLU A 1 65 ? 10.589 10.027 4.156 1.00 53.69 65 GLU A C 1
ATOM 480 O O . GLU A 1 65 ? 9.421 10.169 4.500 1.00 53.69 65 GLU A O 1
ATOM 485 N N . VAL A 1 66 ? 10.924 9.988 2.856 1.00 52.28 66 VAL A N 1
ATOM 486 C CA . VAL A 1 66 ? 9.937 10.142 1.767 1.00 52.28 66 VAL A CA 1
ATOM 487 C C . VAL A 1 66 ? 10.330 9.361 0.504 1.00 52.28 66 VAL A C 1
ATOM 489 O O . VAL A 1 66 ? 11.429 9.537 -0.038 1.00 52.28 66 VAL A O 1
ATOM 492 N N . ALA A 1 67 ? 9.388 8.588 -0.053 1.00 54.09 67 ALA A N 1
ATOM 493 C CA . ALA A 1 67 ? 9.449 8.049 -1.415 1.00 54.09 67 ALA A CA 1
ATOM 494 C C . ALA A 1 67 ? 9.235 9.175 -2.448 1.00 54.09 67 ALA A C 1
ATOM 496 O O . ALA A 1 67 ? 8.117 9.429 -2.893 1.00 54.09 67 ALA A O 1
ATOM 497 N N . ARG A 1 68 ? 10.296 9.903 -2.816 1.00 59.91 68 ARG A N 1
ATOM 498 C CA . ARG A 1 68 ? 10.191 10.999 -3.798 1.00 59.91 68 ARG A CA 1
ATOM 499 C C . ARG A 1 68 ? 10.122 10.461 -5.245 1.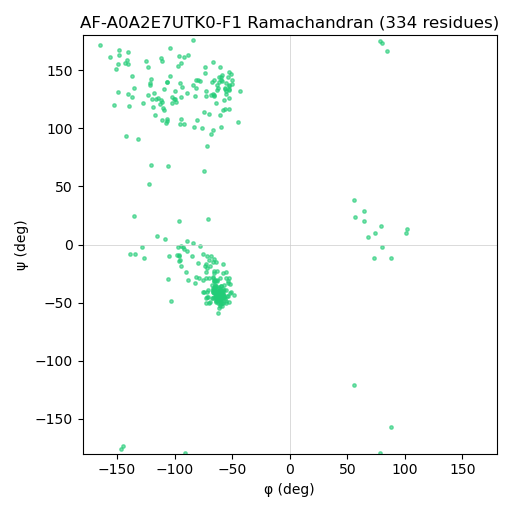00 59.91 68 ARG A C 1
ATOM 501 O O . ARG A 1 68 ? 10.861 9.525 -5.561 1.00 59.91 68 ARG A O 1
ATOM 508 N N . PRO A 1 69 ? 9.296 11.053 -6.135 1.00 53.62 69 PRO A N 1
ATOM 509 C CA . PRO A 1 69 ? 9.256 10.699 -7.558 1.00 53.62 69 PRO A CA 1
ATOM 510 C C . PRO A 1 69 ? 10.628 10.756 -8.244 1.00 53.62 69 PRO A C 1
ATOM 512 O O . PRO A 1 69 ? 11.409 11.668 -7.970 1.00 53.62 69 PRO A O 1
ATOM 515 N N . GLY A 1 70 ? 10.892 9.849 -9.195 1.00 59.81 70 GLY A N 1
ATOM 516 C CA . GLY A 1 70 ? 12.051 9.937 -10.094 1.00 59.81 70 GLY A CA 1
ATOM 517 C C . GLY A 1 70 ? 13.409 9.606 -9.464 1.00 59.81 70 GLY A C 1
ATOM 518 O O . GLY A 1 70 ? 14.444 9.862 -10.080 1.00 59.81 70 GLY A O 1
ATOM 519 N N . ALA A 1 71 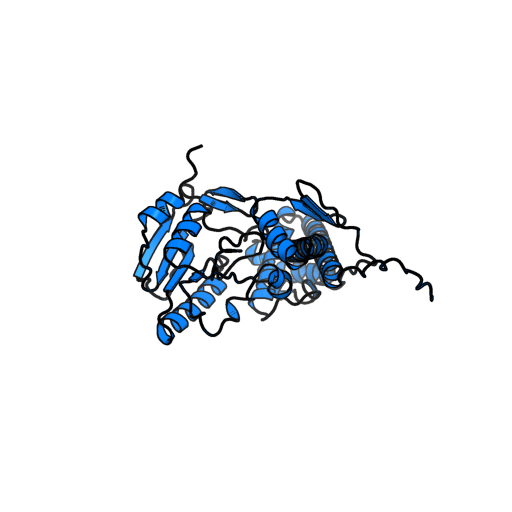? 13.423 9.075 -8.239 1.00 65.00 71 ALA A N 1
ATOM 520 C CA . ALA A 1 71 ? 14.639 8.775 -7.481 1.00 65.00 71 ALA A CA 1
ATOM 521 C C . ALA A 1 71 ? 14.598 7.394 -6.804 1.00 65.00 71 ALA A C 1
ATOM 523 O O . ALA A 1 71 ? 15.279 7.185 -5.802 1.00 65.00 71 ALA A O 1
ATOM 524 N N . LEU A 1 72 ? 13.802 6.454 -7.334 1.00 74.75 72 LEU A N 1
ATOM 525 C CA . LEU A 1 72 ? 13.560 5.171 -6.672 1.00 74.75 72 LEU A CA 1
ATOM 526 C C . LEU A 1 72 ? 14.846 4.339 -6.512 1.00 74.75 72 LEU A C 1
ATOM 528 O O . LEU A 1 72 ? 15.252 4.017 -5.402 1.00 74.75 72 LEU A O 1
ATOM 532 N N . TRP A 1 73 ? 15.503 4.032 -7.630 1.00 79.50 73 TRP A N 1
ATOM 533 C CA . TRP A 1 73 ? 16.691 3.175 -7.679 1.00 79.50 73 TRP A CA 1
ATOM 534 C C . TRP A 1 73 ? 18.022 3.857 -7.357 1.00 79.50 73 TRP A C 1
ATOM 536 O O . TRP A 1 73 ? 18.852 3.202 -6.734 1.00 79.50 73 TRP A O 1
ATOM 546 N N . PRO A 1 74 ? 18.247 5.148 -7.679 1.00 79.25 74 PRO A N 1
ATOM 547 C CA . PRO A 1 74 ? 19.495 5.827 -7.323 1.00 79.25 74 PRO A CA 1
ATOM 548 C C . PRO A 1 74 ? 19.823 5.846 -5.821 1.00 79.25 74 PRO A C 1
ATOM 550 O O . PRO A 1 74 ? 20.957 6.135 -5.456 1.00 79.25 74 PRO A O 1
ATOM 553 N N . ARG A 1 75 ? 18.841 5.567 -4.952 1.00 79.62 75 ARG A N 1
ATOM 554 C CA . ARG A 1 75 ? 18.991 5.521 -3.486 1.00 79.62 75 ARG A CA 1
ATOM 555 C C . ARG A 1 75 ? 19.191 4.109 -2.935 1.00 79.62 75 ARG A C 1
ATOM 557 O O . ARG A 1 75 ? 19.454 3.956 -1.748 1.00 79.62 75 ARG A O 1
ATOM 564 N N . VAL A 1 76 ? 19.026 3.083 -3.766 1.00 86.94 76 VAL A N 1
ATOM 565 C CA . VAL A 1 76 ? 19.247 1.694 -3.367 1.00 86.94 76 VAL A CA 1
ATOM 566 C C . VAL A 1 76 ? 20.739 1.411 -3.481 1.00 86.94 76 VAL A C 1
ATOM 568 O O . VAL A 1 76 ? 21.271 1.213 -4.574 1.00 86.94 76 VAL A O 1
ATOM 571 N N . ASP A 1 77 ? 21.423 1.431 -2.344 1.00 88.25 77 ASP A N 1
ATOM 572 C CA . ASP A 1 77 ? 22.852 1.163 -2.261 1.00 88.25 77 ASP A CA 1
ATOM 573 C C . ASP A 1 77 ? 23.159 -0.326 -2.014 1.00 88.25 77 ASP A C 1
ATOM 575 O O . ASP A 1 77 ? 22.280 -1.194 -1.948 1.00 88.25 77 ASP A O 1
ATOM 579 N N . ALA A 1 78 ? 24.451 -0.640 -1.911 1.00 89.94 78 ALA A N 1
ATOM 580 C CA . ALA A 1 78 ? 24.904 -2.002 -1.664 1.00 89.94 78 ALA A CA 1
ATOM 581 C C . ALA A 1 78 ? 24.493 -2.530 -0.276 1.00 89.94 78 ALA A C 1
ATOM 583 O O . ALA A 1 78 ? 24.385 -3.744 -0.112 1.00 89.94 78 ALA A O 1
ATOM 584 N N . GLU A 1 79 ? 24.257 -1.659 0.709 1.00 88.69 79 GLU A N 1
ATOM 585 C CA . GLU A 1 79 ? 23.807 -2.061 2.043 1.00 88.69 79 GLU A CA 1
ATOM 586 C C . GLU A 1 79 ? 22.347 -2.516 1.995 1.00 88.69 79 GLU A C 1
ATOM 588 O O . GLU A 1 79 ? 22.035 -3.642 2.387 1.00 88.69 79 GLU A O 1
ATOM 593 N N . ALA A 1 80 ? 21.469 -1.705 1.403 1.00 89.38 80 ALA A N 1
ATOM 594 C CA . ALA A 1 80 ? 20.071 -2.064 1.197 1.00 89.38 80 ALA A CA 1
ATOM 595 C C . ALA A 1 80 ? 19.928 -3.355 0.371 1.00 89.38 80 ALA A C 1
ATOM 597 O O . ALA A 1 80 ? 19.118 -4.226 0.694 1.00 89.38 80 ALA A O 1
ATOM 598 N N . LEU A 1 81 ? 20.756 -3.535 -0.663 1.00 92.62 81 LEU A N 1
ATOM 599 C CA . LEU A 1 81 ? 20.784 -4.772 -1.450 1.00 92.62 81 LEU A CA 1
ATOM 600 C C . LEU A 1 81 ? 21.298 -5.977 -0.660 1.00 92.62 81 LEU A C 1
ATOM 602 O O . LEU A 1 81 ? 20.794 -7.082 -0.862 1.00 92.62 81 LEU A O 1
ATOM 606 N N . ALA A 1 82 ? 22.261 -5.793 0.245 1.00 90.75 82 ALA A N 1
ATOM 607 C CA . ALA A 1 82 ? 22.714 -6.864 1.127 1.00 90.75 82 ALA A CA 1
ATOM 608 C C . ALA A 1 82 ? 21.593 -7.316 2.076 1.00 90.75 82 ALA A C 1
ATOM 610 O O . ALA A 1 82 ? 21.403 -8.520 2.256 1.00 90.75 82 ALA A O 1
ATOM 611 N N . VAL A 1 83 ? 20.800 -6.376 2.604 1.00 88.44 83 VAL A N 1
ATOM 612 C CA . VAL A 1 83 ? 19.584 -6.691 3.372 1.00 88.44 83 VAL A CA 1
ATOM 613 C C . VAL A 1 83 ? 18.589 -7.462 2.506 1.00 88.44 83 VAL A C 1
ATOM 615 O O . VAL A 1 83 ? 18.108 -8.515 2.918 1.00 88.44 83 VAL A O 1
ATOM 618 N N . GLY A 1 84 ? 18.334 -7.003 1.277 1.00 90.81 84 GLY A N 1
ATOM 619 C CA . GLY A 1 84 ? 17.439 -7.691 0.347 1.00 90.81 84 GLY A CA 1
ATOM 620 C C . GLY A 1 84 ? 17.858 -9.135 0.048 1.00 90.81 84 GLY A C 1
ATOM 621 O O . GLY A 1 84 ? 17.021 -10.040 0.064 1.00 90.81 84 GLY A O 1
ATOM 622 N N . LEU A 1 85 ? 19.158 -9.365 -0.166 1.00 92.50 85 LEU A N 1
ATOM 623 C CA . LEU A 1 85 ? 19.741 -10.696 -0.358 1.00 92.50 85 LEU A CA 1
ATOM 624 C C . LEU A 1 85 ? 19.574 -11.575 0.886 1.00 92.50 85 LEU A C 1
ATOM 626 O O . LEU A 1 85 ? 19.178 -12.732 0.756 1.00 92.50 85 LEU A O 1
ATOM 630 N N . ALA A 1 86 ? 19.823 -11.030 2.079 1.00 89.19 86 ALA A N 1
ATOM 631 C CA . ALA A 1 86 ? 19.655 -11.753 3.336 1.00 89.19 86 ALA A CA 1
ATOM 632 C C . ALA A 1 86 ? 18.188 -12.145 3.581 1.00 89.19 86 ALA A C 1
ATOM 634 O O . ALA A 1 86 ? 17.911 -13.300 3.902 1.00 89.19 86 ALA A O 1
ATOM 635 N N . CYS A 1 87 ? 17.244 -11.224 3.359 1.00 85.81 87 CYS A N 1
ATOM 636 C CA . CYS A 1 87 ? 15.810 -11.486 3.496 1.00 85.81 87 CYS A CA 1
ATOM 637 C C . CYS A 1 87 ? 15.322 -12.582 2.538 1.00 85.81 87 CYS A C 1
ATOM 639 O O . CYS A 1 87 ? 14.511 -13.417 2.928 1.00 85.81 87 CYS A O 1
ATOM 641 N N . ALA A 1 88 ? 15.829 -12.603 1.303 1.00 88.44 88 ALA A N 1
ATOM 642 C CA . ALA A 1 88 ? 15.507 -13.638 0.320 1.00 88.44 88 ALA A CA 1
ATOM 643 C C . ALA A 1 88 ? 16.360 -14.915 0.468 1.00 88.44 88 ALA A C 1
ATOM 645 O O . ALA A 1 88 ? 16.214 -15.839 -0.330 1.00 88.44 88 ALA A O 1
ATOM 646 N N . GLN A 1 89 ? 17.259 -14.968 1.460 1.00 90.69 89 GLN A N 1
ATOM 647 C CA . GLN A 1 89 ? 18.174 -16.087 1.713 1.00 90.69 89 GLN A CA 1
ATOM 648 C C . GLN A 1 89 ? 19.045 -16.440 0.489 1.00 90.69 89 GLN A C 1
ATOM 650 O O . GLN A 1 89 ? 19.307 -17.608 0.200 1.00 90.69 89 GLN A O 1
ATOM 655 N N . ILE A 1 90 ? 19.501 -15.421 -0.249 1.00 91.31 90 ILE A N 1
ATOM 656 C CA . ILE A 1 90 ? 20.303 -15.578 -1.467 1.00 91.31 90 ILE A CA 1
ATOM 657 C C . ILE A 1 90 ? 21.789 -15.359 -1.195 1.00 91.31 90 ILE A C 1
ATOM 659 O O . ILE A 1 90 ? 22.224 -14.285 -0.780 1.00 91.31 90 ILE A O 1
ATOM 663 N N . GLY A 1 91 ? 22.586 -16.361 -1.572 1.00 83.25 91 GLY A N 1
ATOM 664 C CA . GLY A 1 91 ? 24.042 -16.325 -1.475 1.00 83.25 91 GLY A CA 1
ATOM 665 C C . GLY A 1 91 ? 24.559 -16.580 -0.058 1.00 83.25 91 GLY A C 1
ATOM 666 O O . GLY A 1 91 ? 23.805 -16.729 0.898 1.00 83.25 91 GLY A O 1
ATOM 667 N N . SER A 1 92 ? 25.882 -16.664 0.073 1.00 84.94 92 SER A N 1
ATOM 668 C CA . SER A 1 92 ? 26.547 -16.733 1.376 1.00 84.94 92 SER A CA 1
ATOM 669 C C . SER A 1 92 ? 26.916 -15.327 1.868 1.00 84.94 92 SER A C 1
ATOM 671 O O . SER A 1 92 ? 27.059 -14.415 1.043 1.00 84.94 92 SER A O 1
ATOM 673 N N . PRO A 1 93 ? 27.179 -15.139 3.176 1.00 84.38 93 PRO A N 1
ATOM 674 C CA . PRO A 1 93 ? 27.693 -13.871 3.704 1.00 84.38 93 PRO A CA 1
ATOM 675 C C . PRO A 1 93 ? 28.950 -13.362 2.976 1.00 84.38 93 PRO A C 1
ATOM 677 O O . PRO A 1 93 ? 29.155 -12.159 2.863 1.00 84.38 93 PRO A O 1
ATOM 680 N N . ALA A 1 94 ? 29.767 -14.267 2.424 1.00 84.94 94 ALA A N 1
ATOM 681 C CA . ALA A 1 94 ? 30.946 -13.915 1.633 1.00 84.94 94 ALA A CA 1
ATOM 682 C C . ALA A 1 94 ? 30.610 -13.420 0.209 1.00 84.94 94 ALA A C 1
ATOM 684 O O . ALA A 1 94 ? 31.340 -12.602 -0.346 1.00 84.94 94 ALA A O 1
ATOM 685 N N . LEU A 1 95 ? 29.516 -13.901 -0.395 1.00 85.06 95 LEU A N 1
ATOM 686 C CA . LEU A 1 95 ? 29.108 -13.551 -1.763 1.00 85.06 95 LEU A CA 1
ATOM 687 C C . LEU A 1 95 ? 28.214 -12.306 -1.822 1.00 85.06 95 LEU A C 1
ATOM 689 O O . LEU A 1 95 ? 28.264 -11.565 -2.809 1.00 85.06 95 LEU A O 1
ATOM 693 N N . ALA A 1 96 ? 27.422 -12.059 -0.775 1.00 87.44 96 ALA A N 1
ATOM 694 C CA . ALA A 1 96 ? 26.439 -10.978 -0.740 1.00 87.44 96 ALA A CA 1
ATOM 695 C C . ALA A 1 96 ? 27.027 -9.585 -1.065 1.00 87.44 96 ALA A C 1
ATOM 697 O O . ALA A 1 96 ? 26.451 -8.906 -1.917 1.00 87.44 96 ALA A O 1
ATOM 698 N N . PRO A 1 97 ? 28.200 -9.164 -0.540 1.00 89.38 97 PRO A N 1
ATOM 699 C CA . PRO A 1 97 ? 28.752 -7.839 -0.848 1.00 89.38 97 PRO A CA 1
ATOM 700 C C . PRO A 1 97 ? 29.165 -7.656 -2.316 1.00 89.38 97 PRO A C 1
ATOM 702 O O . PRO A 1 97 ? 29.130 -6.547 -2.851 1.00 89.38 97 PRO A O 1
ATOM 705 N N . SER A 1 98 ? 29.606 -8.724 -2.989 1.00 90.00 98 SER A N 1
ATOM 706 C CA . SER A 1 98 ? 29.949 -8.658 -4.415 1.00 90.00 98 SER A CA 1
ATOM 707 C C . SER A 1 98 ? 28.696 -8.622 -5.288 1.00 90.00 98 SER A C 1
ATOM 709 O O . SER A 1 98 ? 28.660 -7.851 -6.245 1.00 90.00 98 SER A O 1
ATOM 711 N N . LEU A 1 99 ? 27.675 -9.413 -4.944 1.00 90.06 99 LEU A N 1
ATOM 712 C CA . LEU A 1 99 ? 26.379 -9.409 -5.626 1.00 90.06 99 LEU A CA 1
ATOM 713 C C . LEU A 1 99 ? 25.679 -8.057 -5.492 1.00 90.06 99 LEU A C 1
ATOM 715 O O . LEU A 1 99 ? 25.266 -7.486 -6.496 1.00 90.06 99 LEU A O 1
ATOM 719 N N . ALA A 1 100 ? 25.606 -7.521 -4.273 1.00 91.88 100 ALA A N 1
ATOM 720 C CA . ALA A 1 100 ? 24.983 -6.235 -3.994 1.00 91.88 100 ALA A CA 1
ATOM 721 C C . ALA A 1 100 ? 25.632 -5.098 -4.797 1.00 91.88 100 ALA A C 1
ATOM 723 O O . ALA A 1 100 ? 24.928 -4.320 -5.432 1.00 91.88 100 ALA A O 1
ATOM 724 N N . ARG A 1 101 ? 26.971 -5.042 -4.853 1.00 90.94 101 ARG A N 1
ATOM 725 C CA . ARG A 1 101 ? 27.685 -4.050 -5.677 1.00 90.94 101 ARG A CA 1
ATOM 726 C C . ARG A 1 101 ? 27.381 -4.195 -7.163 1.00 90.94 101 ARG A C 1
ATOM 728 O O . ARG A 1 101 ? 27.093 -3.195 -7.814 1.00 90.94 101 ARG A O 1
ATOM 735 N N . GLY A 1 102 ? 27.403 -5.424 -7.678 1.00 88.31 102 GLY A N 1
ATOM 736 C CA . GLY A 1 102 ? 27.078 -5.679 -9.078 1.00 88.31 102 GLY A CA 1
ATOM 737 C C . GLY A 1 102 ? 25.653 -5.247 -9.424 1.00 88.31 102 GLY A C 1
ATOM 738 O O . GLY A 1 102 ? 25.441 -4.615 -10.452 1.00 88.31 102 GLY A O 1
ATOM 739 N N . ILE A 1 103 ? 24.675 -5.548 -8.564 1.00 89.12 103 ILE A N 1
ATOM 740 C CA . ILE A 1 103 ? 23.289 -5.108 -8.767 1.00 89.12 103 ILE A CA 1
ATOM 741 C C . ILE A 1 103 ? 23.217 -3.578 -8.715 1.00 89.12 103 ILE A C 1
ATOM 743 O O . ILE A 1 103 ? 22.693 -2.982 -9.652 1.00 89.12 103 ILE A O 1
ATOM 747 N N . ALA A 1 104 ? 23.804 -2.935 -7.700 1.00 88.12 104 ALA A N 1
ATOM 748 C CA . ALA A 1 104 ? 23.814 -1.477 -7.555 1.00 88.12 104 ALA A CA 1
ATOM 749 C C . ALA A 1 104 ? 24.385 -0.761 -8.789 1.00 88.12 104 ALA A C 1
ATOM 751 O O . ALA A 1 104 ? 23.864 0.269 -9.203 1.00 88.12 104 ALA A O 1
ATOM 752 N N . GLU A 1 105 ? 25.431 -1.306 -9.413 1.00 86.44 105 GLU A N 1
ATOM 753 C CA . GLU A 1 105 ? 25.987 -0.775 -10.664 1.00 86.44 105 GLU A CA 1
ATOM 754 C C . GLU A 1 105 ? 24.969 -0.786 -11.806 1.00 86.44 105 GLU A C 1
ATOM 756 O O . GLU A 1 105 ? 24.854 0.208 -12.519 1.00 86.44 105 GLU A O 1
ATOM 761 N N . THR A 1 106 ? 24.161 -1.843 -11.927 1.00 80.88 106 THR A N 1
ATOM 762 C CA . THR A 1 106 ? 23.095 -1.909 -12.944 1.00 80.88 106 THR A CA 1
ATOM 763 C C . THR A 1 106 ? 21.924 -0.956 -12.687 1.00 80.88 106 THR A C 1
ATOM 765 O O . THR A 1 106 ? 21.109 -0.746 -13.582 1.00 80.88 106 THR A O 1
ATOM 768 N N . LEU A 1 107 ? 21.836 -0.384 -11.483 1.00 81.62 107 LEU A N 1
ATOM 769 C CA . LEU A 1 107 ? 20.764 0.519 -11.056 1.00 81.62 107 LEU A CA 1
ATOM 770 C C . LEU A 1 107 ? 21.111 2.008 -11.212 1.00 81.62 107 LEU A C 1
AT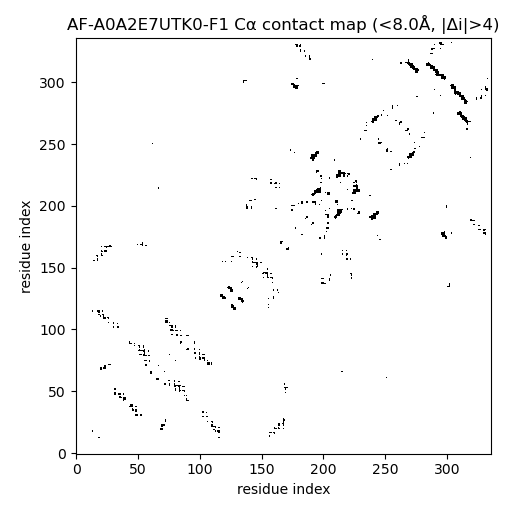OM 772 O O . LEU A 1 107 ? 20.228 2.848 -11.041 1.00 81.62 107 LEU A O 1
ATOM 776 N N . ARG A 1 108 ? 22.373 2.355 -11.513 1.00 76.25 108 ARG A N 1
ATOM 777 C CA . ARG A 1 108 ? 22.839 3.757 -11.521 1.00 76.25 108 ARG A CA 1
ATOM 778 C C . ARG A 1 108 ? 22.272 4.594 -12.658 1.00 76.25 108 ARG A C 1
ATOM 780 O O . ARG A 1 108 ? 22.130 5.801 -12.482 1.00 76.25 108 ARG A O 1
ATOM 787 N N . ASP A 1 109 ? 21.954 3.973 -13.789 1.00 72.81 109 ASP A N 1
ATOM 788 C CA . ASP A 1 109 ? 21.519 4.687 -14.986 1.00 72.81 109 ASP A CA 1
ATOM 789 C C . ASP A 1 109 ? 19.985 4.730 -15.058 1.00 72.81 109 ASP A C 1
ATOM 791 O O . ASP A 1 109 ? 19.346 3.728 -15.399 1.00 72.81 109 ASP A O 1
ATOM 795 N N . PRO A 1 110 ? 19.347 5.874 -14.738 1.00 69.12 110 PRO A N 1
ATOM 796 C CA . PRO A 1 110 ? 17.899 5.978 -14.790 1.00 69.12 110 PRO A CA 1
ATOM 797 C C . PRO A 1 110 ? 17.412 5.873 -16.235 1.00 69.12 110 PRO A C 1
ATOM 799 O O . PRO A 1 110 ? 17.852 6.615 -17.118 1.00 69.12 110 PRO A O 1
ATOM 802 N N . ILE A 1 111 ? 16.432 5.002 -16.472 1.00 79.12 111 ILE A N 1
ATOM 803 C CA . ILE A 1 111 ? 15.762 4.929 -17.770 1.00 79.12 111 ILE A CA 1
ATOM 804 C C . ILE A 1 111 ? 14.831 6.129 -17.905 1.00 79.12 111 ILE A C 1
ATOM 806 O O . ILE A 1 111 ? 13.826 6.245 -17.205 1.00 79.12 111 ILE A O 1
ATOM 810 N N . ARG A 1 112 ? 15.154 7.019 -18.846 1.00 80.62 112 ARG A N 1
ATOM 811 C CA . ARG A 1 112 ? 14.306 8.157 -19.206 1.00 80.62 112 ARG A CA 1
ATOM 812 C C . ARG A 1 112 ? 13.670 7.906 -20.570 1.00 80.62 112 ARG A C 1
ATOM 814 O O . ARG A 1 112 ? 14.365 8.007 -21.581 1.00 80.62 112 ARG A O 1
ATOM 821 N N . PRO A 1 113 ? 12.375 7.553 -20.632 1.00 84.19 113 PRO A N 1
ATOM 822 C CA . PRO A 1 113 ? 11.701 7.385 -21.910 1.00 84.19 113 PRO A CA 1
ATOM 823 C C . PRO A 1 113 ? 11.672 8.723 -22.661 1.00 84.19 113 PRO A C 1
ATOM 825 O O . PRO A 1 113 ? 11.324 9.754 -22.090 1.00 84.19 113 PRO A O 1
ATOM 828 N N . ALA A 1 114 ? 12.026 8.702 -23.950 1.00 83.38 114 ALA A N 1
ATOM 829 C CA . ALA A 1 114 ? 12.042 9.901 -24.793 1.00 83.38 114 ALA A CA 1
ATOM 830 C C . ALA A 1 114 ? 10.636 10.480 -25.034 1.00 83.38 114 ALA A C 1
ATOM 832 O O . ALA A 1 114 ? 10.480 11.678 -25.253 1.00 83.38 114 ALA A O 1
ATOM 833 N N . ALA A 1 115 ? 9.613 9.624 -24.995 1.00 87.94 115 ALA A N 1
ATOM 834 C CA . ALA A 1 115 ? 8.218 10.002 -25.140 1.00 87.94 115 ALA A CA 1
ATOM 835 C C . ALA A 1 115 ? 7.320 9.055 -24.341 1.00 87.94 115 ALA A C 1
ATOM 837 O O . ALA A 1 115 ? 7.670 7.897 -24.092 1.00 87.94 115 ALA A O 1
ATOM 838 N N . LEU A 1 116 ? 6.143 9.553 -23.969 1.00 90.25 116 LEU A N 1
ATOM 839 C CA . LEU A 1 116 ? 5.123 8.758 -23.306 1.00 90.25 116 LEU A CA 1
ATOM 840 C C . LEU A 1 116 ? 4.310 7.963 -24.347 1.00 90.25 116 LEU A C 1
ATOM 842 O O . LEU A 1 116 ? 3.787 8.575 -25.283 1.00 90.25 116 LEU A O 1
ATOM 846 N N . PRO A 1 117 ? 4.157 6.633 -24.204 1.00 93.06 117 PRO A N 1
ATOM 847 C CA . PRO A 1 117 ? 3.197 5.878 -25.005 1.00 93.06 117 PRO A CA 1
ATOM 848 C C . PRO A 1 117 ? 1.768 6.378 -24.770 1.00 93.06 117 PRO A C 1
ATOM 850 O O . PRO A 1 117 ? 1.445 6.854 -23.684 1.00 93.06 117 PRO A O 1
ATOM 853 N N . GLN A 1 118 ? 0.887 6.222 -25.759 1.00 92.44 118 GLN A N 1
ATOM 854 C CA . GLN A 1 118 ? -0.523 6.570 -25.576 1.00 92.44 118 GLN A CA 1
ATOM 855 C C . GLN A 1 118 ? -1.183 5.637 -24.545 1.00 92.44 118 GLN A C 1
ATOM 857 O O . GLN A 1 118 ? -1.083 4.413 -24.695 1.00 92.44 118 GLN A O 1
ATOM 862 N N . PRO A 1 119 ? -1.861 6.181 -23.518 1.00 95.12 119 PRO A N 1
ATOM 863 C CA . PRO A 1 119 ? -2.693 5.391 -22.623 1.00 95.12 119 PRO A CA 1
ATOM 864 C C . PRO A 1 119 ? -3.824 4.678 -23.370 1.00 95.12 119 PRO A C 1
ATOM 866 O O . PRO A 1 119 ? -4.456 5.247 -24.260 1.00 95.12 119 PRO A O 1
ATOM 869 N N . VAL A 1 120 ? -4.122 3.448 -22.962 1.00 95.50 120 VAL A N 1
ATOM 870 C CA . VAL A 1 120 ? -5.260 2.661 -23.445 1.00 95.50 120 VAL A CA 1
ATOM 871 C C . VAL A 1 120 ? -6.227 2.441 -22.289 1.00 95.50 120 VAL A C 1
ATOM 873 O O . VAL A 1 120 ? -5.843 1.935 -21.234 1.00 95.50 120 VAL A O 1
ATOM 876 N N . VAL A 1 121 ? -7.494 2.798 -22.504 1.00 96.50 121 VAL A N 1
ATOM 877 C CA . VAL A 1 121 ? -8.594 2.540 -21.568 1.00 96.50 121 VAL A CA 1
ATOM 878 C C . VAL A 1 121 ? -9.510 1.499 -22.191 1.00 96.50 121 VAL A C 1
ATOM 880 O O . VAL A 1 121 ? -10.244 1.792 -23.131 1.00 96.50 121 VAL A O 1
ATOM 883 N N . ALA A 1 122 ? -9.459 0.279 -21.669 1.00 96.19 122 ALA A N 1
ATOM 884 C CA . ALA A 1 122 ? -10.351 -0.803 -22.049 1.00 96.19 122 ALA A CA 1
ATOM 885 C C . ALA A 1 122 ? -11.414 -1.035 -20.966 1.00 96.19 122 ALA A C 1
ATOM 887 O O . ALA A 1 122 ? -11.328 -0.528 -19.840 1.00 96.19 122 ALA A O 1
ATOM 888 N N . GLN A 1 123 ? -12.419 -1.846 -21.301 1.00 94.75 123 GLN A N 1
ATOM 889 C CA . GLN A 1 123 ? -13.443 -2.263 -20.343 1.00 94.75 123 GLN A CA 1
ATOM 890 C C . GLN A 1 123 ? -12.837 -3.045 -19.167 1.00 94.75 123 GLN A C 1
ATOM 892 O O . GLN A 1 123 ? -13.276 -2.873 -18.035 1.00 94.75 123 GLN A O 1
ATOM 897 N N . SER A 1 124 ? -11.810 -3.861 -19.421 1.00 95.56 124 SER A N 1
ATOM 898 C CA . SER A 1 124 ? -11.186 -4.741 -18.426 1.00 95.56 124 SER A CA 1
ATOM 899 C C . SER A 1 124 ? -9.829 -4.263 -17.908 1.00 95.56 124 SER A C 1
ATOM 901 O O . SER A 1 124 ? -9.335 -4.828 -16.939 1.00 95.56 124 SER A O 1
ATOM 903 N N . TYR A 1 125 ? -9.206 -3.235 -18.49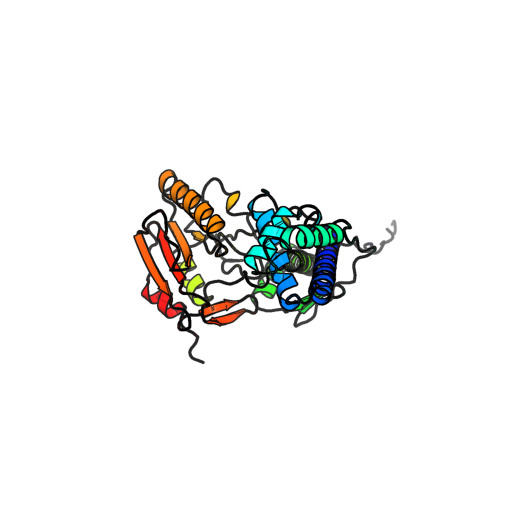5 1.00 96.38 125 TYR A N 1
ATOM 904 C CA . TYR A 1 125 ? -7.880 -2.780 -18.061 1.00 96.38 125 TYR A CA 1
ATOM 905 C C . TYR A 1 125 ? -7.574 -1.315 -18.406 1.00 96.38 125 TYR A C 1
ATOM 907 O O . TYR A 1 125 ? -8.173 -0.727 -19.307 1.00 96.38 125 TYR A O 1
ATOM 915 N N . PHE A 1 126 ? -6.582 -0.762 -17.709 1.00 96.50 126 PHE A N 1
ATOM 916 C CA . PHE A 1 126 ? -5.828 0.430 -18.103 1.00 96.50 126 PHE A CA 1
ATOM 917 C C . PHE A 1 126 ? -4.428 0.001 -18.549 1.00 96.50 126 PHE A C 1
ATOM 919 O O . PHE A 1 126 ? -3.840 -0.884 -17.929 1.00 96.50 126 PHE A O 1
ATOM 926 N N . ALA A 1 127 ? -3.877 0.593 -19.606 1.00 96.81 127 ALA A N 1
ATOM 927 C CA . ALA A 1 127 ? -2.536 0.249 -20.074 1.00 96.81 127 ALA A CA 1
ATOM 928 C C . ALA A 1 127 ? -1.757 1.455 -20.595 1.00 96.81 127 ALA A C 1
ATOM 930 O O . ALA A 1 127 ? -2.336 2.450 -21.027 1.00 96.81 127 ALA A O 1
ATOM 931 N N . ILE A 1 128 ? -0.431 1.341 -20.565 1.00 95.94 128 ILE A N 1
ATOM 932 C CA . ILE A 1 128 ? 0.492 2.304 -21.162 1.00 95.94 128 ILE A CA 1
ATOM 933 C C . ILE A 1 128 ? 1.797 1.609 -21.549 1.00 95.94 128 ILE A C 1
ATOM 935 O O . ILE A 1 128 ? 2.483 1.016 -20.716 1.00 95.94 128 ILE A O 1
ATOM 939 N N . GLY A 1 129 ? 2.130 1.642 -22.840 1.00 94.69 129 GLY A N 1
ATOM 940 C CA . GLY A 1 129 ? 3.269 0.893 -23.369 1.00 94.69 129 GLY A CA 1
ATOM 941 C C . GLY A 1 129 ? 3.156 -0.598 -23.042 1.00 94.69 129 GLY A C 1
ATOM 942 O O . GLY A 1 129 ? 2.187 -1.243 -23.423 1.00 94.69 129 GLY A O 1
ATOM 943 N N . GLY A 1 130 ? 4.144 -1.141 -22.325 1.00 94.94 130 GLY A N 1
ATOM 944 C CA . GLY A 1 130 ? 4.136 -2.540 -21.874 1.00 94.94 130 GLY A CA 1
ATOM 945 C C . GLY A 1 130 ? 3.483 -2.787 -20.506 1.00 94.94 130 GLY A C 1
ATOM 946 O O . GLY A 1 130 ? 3.573 -3.905 -20.004 1.00 94.94 130 GLY A O 1
ATOM 947 N N . PHE A 1 131 ? 2.922 -1.762 -19.859 1.00 95.94 131 PHE A N 1
ATOM 948 C CA . PHE A 1 131 ? 2.275 -1.878 -18.551 1.00 95.94 131 PHE A CA 1
ATOM 949 C C . PHE A 1 131 ? 0.765 -2.067 -18.703 1.00 95.94 131 PHE A C 1
ATOM 951 O O . PHE A 1 131 ? 0.138 -1.378 -19.508 1.00 95.94 131 PHE A O 1
ATOM 958 N N . GLN A 1 132 ? 0.178 -2.945 -17.886 1.00 95.69 132 GLN A N 1
ATOM 959 C CA . GLN A 1 132 ? -1.261 -3.190 -17.840 1.00 95.69 132 GLN A CA 1
ATOM 960 C C . GLN A 1 132 ? -1.733 -3.378 -16.392 1.00 95.69 132 GLN A C 1
ATOM 962 O O . GLN A 1 132 ? -1.196 -4.206 -15.657 1.00 95.69 132 GLN A O 1
ATOM 967 N N . LEU A 1 133 ? -2.774 -2.638 -16.016 1.00 94.12 133 LEU A N 1
ATOM 968 C CA . LEU A 1 133 ? -3.501 -2.751 -14.756 1.00 94.12 133 LEU A CA 1
ATOM 969 C C . LEU A 1 133 ? -4.895 -3.316 -15.037 1.00 94.12 133 LEU A C 1
ATOM 971 O O . LEU A 1 133 ? -5.692 -2.675 -15.726 1.00 94.12 133 LEU A O 1
ATOM 975 N N . GLN A 1 134 ? -5.197 -4.496 -14.495 1.00 94.00 134 GLN A N 1
ATOM 976 C CA . GLN A 1 134 ? -6.542 -5.067 -14.582 1.00 94.00 134 GLN A CA 1
ATOM 977 C C . GLN A 1 134 ? -7.530 -4.230 -13.774 1.00 94.00 134 GLN A C 1
ATOM 979 O O . GLN A 1 134 ? -7.218 -3.762 -12.680 1.00 94.00 134 GLN A O 1
ATOM 984 N N . ARG A 1 135 ? -8.729 -4.051 -14.319 1.00 93.56 135 ARG A N 1
ATOM 985 C CA . ARG A 1 135 ? -9.825 -3.375 -13.633 1.00 93.56 135 ARG A CA 1
ATOM 986 C C . ARG A 1 135 ? -10.547 -4.365 -12.737 1.00 93.56 135 ARG A C 1
ATOM 988 O O . ARG A 1 135 ? -10.853 -5.482 -13.136 1.00 93.56 135 ARG A O 1
ATOM 995 N N . ASN A 1 136 ? -10.860 -3.894 -11.546 1.00 91.19 136 ASN A N 1
ATOM 996 C CA . ASN A 1 136 ? -11.781 -4.502 -10.602 1.00 91.19 136 ASN A CA 1
ATOM 997 C C . ASN A 1 136 ? -12.508 -3.379 -9.858 1.00 91.19 136 ASN A C 1
ATOM 999 O O . ASN A 1 136 ? -12.339 -2.200 -10.189 1.00 91.19 136 ASN A O 1
ATOM 1003 N N . ASP A 1 137 ? -13.296 -3.727 -8.849 1.00 90.50 137 ASP A N 1
ATOM 1004 C CA . ASP A 1 137 ? -14.099 -2.757 -8.107 1.00 90.50 137 ASP A CA 1
ATOM 1005 C C . ASP A 1 137 ? -13.254 -1.667 -7.440 1.00 90.50 137 ASP A C 1
ATOM 1007 O O . ASP A 1 137 ? -13.647 -0.499 -7.442 1.00 90.50 137 ASP A O 1
ATOM 1011 N N . TRP A 1 138 ? -12.063 -2.010 -6.945 1.00 91.06 138 TRP A N 1
ATOM 1012 C CA . TRP A 1 138 ? -11.152 -1.069 -6.291 1.00 91.06 138 TRP A CA 1
ATOM 1013 C C . TRP A 1 138 ? -10.542 -0.080 -7.277 1.00 91.06 138 TRP A C 1
ATOM 1015 O O . TRP A 1 138 ? -10.636 1.133 -7.087 1.00 91.06 138 TRP A O 1
ATOM 1025 N N . VAL A 1 139 ? -9.994 -0.586 -8.382 1.00 93.94 139 VAL A N 1
ATOM 1026 C CA . VAL A 1 139 ? -9.438 0.248 -9.455 1.00 93.94 139 VAL A CA 1
ATOM 1027 C C . VAL A 1 139 ? -10.527 1.132 -10.075 1.00 93.94 139 VAL A C 1
ATOM 1029 O O . VAL A 1 139 ? -10.297 2.315 -10.331 1.00 93.94 139 VAL A O 1
ATOM 1032 N N . ASN A 1 140 ? -11.733 0.593 -10.282 1.00 95.19 140 ASN A N 1
ATOM 1033 C CA . ASN A 1 140 ? -12.868 1.354 -10.803 1.00 95.19 140 ASN A CA 1
ATOM 1034 C C . ASN A 1 140 ? -13.312 2.448 -9.832 1.00 95.19 140 ASN A C 1
ATOM 1036 O O . ASN A 1 140 ? -13.590 3.562 -10.269 1.00 95.19 140 ASN A O 1
ATOM 1040 N N . ARG A 1 141 ? -13.348 2.166 -8.525 1.00 94.44 141 ARG A N 1
ATOM 1041 C CA . ARG A 1 141 ? -13.684 3.165 -7.507 1.00 94.44 141 ARG A CA 1
ATOM 1042 C C . ARG A 1 141 ? -12.668 4.300 -7.477 1.00 94.44 141 ARG A C 1
ATOM 1044 O O . ARG A 1 141 ? -13.076 5.456 -7.530 1.00 94.44 141 ARG A O 1
ATOM 1051 N N . ALA A 1 142 ? -11.376 3.976 -7.466 1.00 95.12 142 ALA A N 1
ATOM 1052 C CA . ALA A 1 142 ? -10.303 4.964 -7.536 1.00 95.12 142 ALA A CA 1
ATOM 1053 C C . ALA A 1 142 ? -10.449 5.854 -8.781 1.00 95.12 142 ALA A C 1
ATOM 1055 O O . ALA A 1 142 ? -10.421 7.081 -8.687 1.00 95.12 142 ALA A O 1
ATOM 1056 N N . TRP A 1 143 ? -10.697 5.246 -9.944 1.00 96.88 143 TRP A N 1
ATOM 1057 C CA . TRP A 1 143 ? -10.947 5.991 -11.174 1.00 96.88 143 TRP A CA 1
ATOM 1058 C C . TRP A 1 143 ? -12.178 6.905 -11.065 1.00 96.88 143 TRP A C 1
ATOM 1060 O O . TRP A 1 143 ? -12.105 8.073 -11.438 1.00 96.88 143 TRP A O 1
ATOM 1070 N N . LEU A 1 144 ? -13.298 6.404 -10.530 1.00 96.25 144 LEU A N 1
ATOM 1071 C CA . LEU A 1 144 ? -14.548 7.160 -10.401 1.00 96.25 144 LEU A CA 1
ATOM 1072 C C . LEU A 1 144 ? -14.405 8.378 -9.485 1.00 96.25 144 LEU A C 1
ATOM 1074 O O . LEU A 1 144 ? -14.901 9.442 -9.847 1.00 96.25 144 LEU A O 1
ATOM 1078 N N . VAL A 1 145 ? -13.702 8.244 -8.355 1.00 94.00 145 VAL A N 1
ATOM 1079 C CA . VAL A 1 145 ? -13.436 9.359 -7.427 1.00 94.00 145 VAL A CA 1
ATOM 1080 C C . VAL A 1 145 ? -12.774 10.521 -8.163 1.00 94.00 145 VAL A C 1
ATOM 1082 O O . VAL A 1 145 ? -13.243 11.653 -8.090 1.00 94.00 145 VAL A O 1
ATOM 1085 N N . VAL A 1 146 ? -11.732 10.249 -8.949 1.00 94.81 146 VAL A N 1
ATOM 1086 C CA . VAL A 1 146 ? -11.044 11.303 -9.706 1.00 94.81 146 VAL A CA 1
ATOM 1087 C C . VAL A 1 146 ? -11.908 11.796 -10.871 1.00 94.81 146 VAL A C 1
ATOM 1089 O O . VAL A 1 146 ? -11.978 12.998 -11.129 1.00 94.81 146 VAL A O 1
ATOM 1092 N N . ALA A 1 147 ? -12.598 10.891 -11.573 1.00 95.94 147 ALA A N 1
ATOM 1093 C CA . ALA A 1 147 ? -13.377 11.227 -12.763 1.00 95.94 147 ALA A CA 1
ATOM 1094 C C . ALA A 1 147 ? -14.552 12.161 -12.452 1.00 95.94 147 ALA A C 1
ATOM 1096 O O . ALA A 1 147 ? -14.845 13.045 -13.257 1.00 95.94 147 ALA A O 1
ATOM 1097 N N . GLN A 1 148 ? -15.186 12.004 -11.287 1.00 94.50 148 GLN A N 1
ATOM 1098 C CA . GLN A 1 148 ? -16.296 12.849 -10.838 1.00 94.50 148 GLN A CA 1
ATOM 1099 C C . GLN A 1 148 ? -15.892 14.318 -10.645 1.00 94.50 148 GLN A C 1
ATOM 1101 O O . GLN A 1 148 ? -16.716 15.203 -10.865 1.00 94.50 148 GLN A O 1
ATOM 1106 N N . HIS A 1 149 ? -14.636 14.586 -10.278 1.00 92.00 149 HIS A N 1
ATOM 1107 C CA . HIS A 1 149 ? -14.155 15.940 -9.977 1.00 92.00 149 HIS A CA 1
ATOM 1108 C C . HIS A 1 149 ? -13.269 16.542 -11.076 1.00 92.00 149 HIS A C 1
ATOM 1110 O O . HIS A 1 149 ? -13.247 17.759 -11.252 1.00 92.00 149 HIS A O 1
ATOM 1116 N N . HIS A 1 150 ? -12.547 15.705 -11.823 1.00 93.69 150 HIS A N 1
ATOM 1117 C CA . HIS A 1 150 ? -11.498 16.138 -12.756 1.00 93.69 150 HIS A CA 1
ATOM 1118 C C . HIS A 1 150 ? -11.650 15.560 -14.172 1.00 93.69 150 HIS A C 1
ATOM 1120 O O . HIS A 1 150 ? -10.873 15.888 -15.071 1.00 93.69 150 HIS A O 1
ATOM 1126 N N . GLY A 1 151 ? -12.661 14.719 -14.394 1.00 94.62 151 GLY A N 1
ATOM 1127 C CA . GLY A 1 151 ? -12.983 14.131 -15.688 1.00 94.62 151 GLY A CA 1
ATOM 1128 C C . GLY A 1 151 ? -12.194 12.856 -16.045 1.00 94.62 151 GLY A C 1
ATOM 1129 O O . GLY A 1 151 ? -11.180 12.528 -15.421 1.00 94.62 151 GLY A O 1
ATOM 1130 N N . PRO A 1 152 ? -12.634 12.121 -17.088 1.00 95.38 152 PRO A N 1
ATOM 1131 C CA . PRO A 1 152 ? -12.121 10.785 -17.427 1.00 95.38 152 PRO A CA 1
ATOM 1132 C C . PRO A 1 152 ? -10.623 10.714 -17.742 1.00 95.38 152 PRO A C 1
ATOM 1134 O O . PRO A 1 152 ? -9.957 9.724 -17.429 1.00 95.38 152 PRO A O 1
ATOM 1137 N N . ARG A 1 153 ? -10.079 11.756 -18.383 1.00 93.12 153 ARG A N 1
ATOM 1138 C CA . ARG A 1 153 ? -8.663 11.799 -18.769 1.00 93.12 153 ARG A CA 1
ATOM 1139 C C . ARG A 1 153 ? -7.759 11.931 -17.545 1.00 93.12 153 ARG A C 1
ATOM 1141 O O . ARG A 1 153 ? -6.850 11.126 -17.389 1.00 93.12 153 ARG A O 1
ATOM 1148 N N . ALA A 1 154 ? -8.052 12.884 -16.658 1.00 93.25 154 ALA A N 1
ATOM 1149 C CA . ALA A 1 154 ? -7.296 13.073 -15.420 1.00 93.25 154 ALA A CA 1
ATOM 1150 C C . ALA A 1 154 ? -7.362 11.830 -14.520 1.00 93.25 154 ALA A C 1
ATOM 1152 O O . ALA A 1 154 ? -6.352 11.430 -13.950 1.00 93.25 154 ALA A O 1
ATOM 1153 N N . ALA A 1 155 ? -8.524 11.174 -14.455 1.00 95.62 155 ALA A N 1
ATOM 1154 C CA . ALA A 1 155 ? -8.689 9.916 -13.733 1.00 95.62 155 ALA A CA 1
ATOM 1155 C C . ALA A 1 155 ? -7.827 8.781 -14.295 1.00 95.62 155 ALA A C 1
ATOM 1157 O O . ALA A 1 155 ? -7.207 8.036 -13.539 1.00 95.62 155 ALA A O 1
ATOM 1158 N N . THR A 1 156 ? -7.755 8.669 -15.622 1.00 95.88 156 THR A N 1
ATOM 1159 C CA . THR A 1 156 ? -6.910 7.675 -16.294 1.00 95.88 156 THR A CA 1
ATOM 1160 C C . THR A 1 156 ? -5.432 7.919 -15.999 1.00 95.88 156 THR A C 1
ATOM 1162 O O . THR A 1 156 ? -4.729 6.986 -15.614 1.00 95.88 156 THR A O 1
ATOM 1165 N N . ASP A 1 157 ? -4.978 9.169 -16.118 1.00 94.88 157 ASP A N 1
ATOM 1166 C CA . ASP A 1 157 ? -3.596 9.541 -15.816 1.00 94.88 157 ASP A CA 1
ATOM 1167 C C . ASP A 1 157 ? -3.263 9.262 -14.344 1.00 94.88 157 ASP A C 1
ATOM 1169 O O . ASP A 1 157 ? -2.251 8.625 -14.068 1.00 94.88 157 ASP A O 1
ATOM 1173 N N . ALA A 1 158 ? -4.127 9.654 -13.400 1.00 95.38 158 ALA A N 1
ATOM 1174 C CA . ALA A 1 158 ? -3.920 9.408 -11.973 1.00 95.38 158 ALA A CA 1
ATOM 1175 C C . ALA A 1 158 ? -3.808 7.907 -11.656 1.00 95.38 158 ALA A C 1
ATOM 1177 O O . ALA A 1 158 ? -2.886 7.491 -10.951 1.00 95.38 158 ALA A O 1
ATOM 1178 N N . VAL A 1 159 ? -4.717 7.081 -12.198 1.00 96.44 159 VAL A N 1
ATOM 1179 C CA . VAL A 1 159 ? -4.699 5.622 -11.990 1.00 96.44 159 VAL A CA 1
ATOM 1180 C C . VAL A 1 159 ? -3.410 5.018 -12.530 1.00 96.44 159 VAL A C 1
ATOM 1182 O O . VAL A 1 159 ? -2.773 4.230 -11.835 1.00 96.44 159 VAL A O 1
ATOM 1185 N N . LEU A 1 160 ? -2.992 5.405 -13.737 1.00 96.38 160 LEU A N 1
ATOM 1186 C CA . LEU A 1 160 ? -1.753 4.905 -14.328 1.00 96.38 160 LEU A CA 1
ATOM 1187 C C . LEU A 1 160 ? -0.517 5.368 -13.554 1.00 96.38 160 LEU A C 1
ATOM 1189 O O . LEU A 1 160 ? 0.370 4.553 -13.322 1.00 96.38 160 LEU A O 1
ATOM 1193 N N . VAL A 1 161 ? -0.459 6.630 -13.115 1.00 94.50 161 VAL A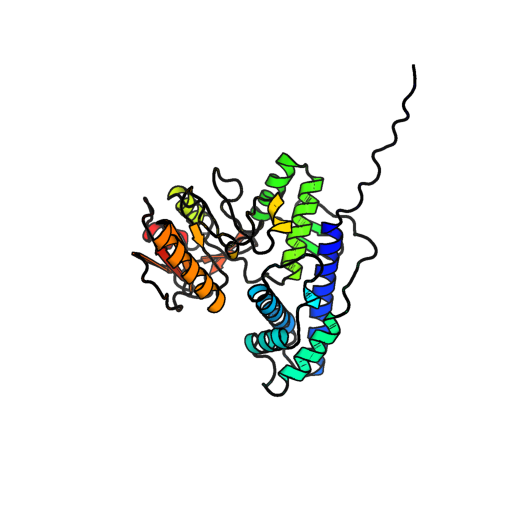 N 1
ATOM 1194 C CA . VAL A 1 161 ? 0.650 7.159 -12.305 1.00 94.50 161 VAL A CA 1
ATOM 1195 C C . VAL A 1 161 ? 0.802 6.361 -11.007 1.00 94.50 161 VAL A C 1
ATOM 1197 O O . VAL A 1 161 ? 1.895 5.864 -10.730 1.00 94.50 161 VAL A O 1
ATOM 1200 N N . SER A 1 162 ? -0.277 6.204 -10.232 1.00 93.56 162 SER A N 1
ATOM 1201 C CA . SER A 1 162 ? -0.238 5.456 -8.967 1.00 93.56 162 SER A CA 1
ATOM 1202 C C . SER A 1 162 ? 0.094 3.978 -9.213 1.00 93.56 162 SER A C 1
ATOM 1204 O O . SER A 1 162 ? 1.002 3.427 -8.589 1.00 93.56 162 SER A O 1
ATOM 1206 N N . ALA A 1 163 ? -0.531 3.338 -10.207 1.00 94.12 163 ALA A N 1
ATOM 1207 C CA . ALA A 1 163 ? -0.277 1.932 -10.521 1.00 94.12 163 ALA A CA 1
ATOM 1208 C C . ALA A 1 163 ? 1.163 1.667 -10.984 1.00 94.12 163 ALA A C 1
ATOM 1210 O O . ALA A 1 163 ? 1.772 0.686 -10.556 1.00 94.12 163 ALA A O 1
ATOM 1211 N N . LEU A 1 164 ? 1.733 2.547 -11.812 1.00 93.69 164 LEU A N 1
ATOM 1212 C CA . LEU A 1 164 ? 3.136 2.474 -12.216 1.00 93.69 164 LEU A CA 1
ATOM 1213 C C . LEU A 1 164 ? 4.070 2.670 -11.021 1.00 93.69 164 LEU A C 1
ATOM 1215 O O . LEU A 1 164 ? 5.052 1.940 -10.915 1.00 93.69 164 LEU A O 1
ATOM 1219 N N . ARG A 1 165 ? 3.753 3.591 -10.097 1.00 90.12 165 ARG A N 1
ATOM 1220 C CA . ARG A 1 165 ? 4.542 3.791 -8.872 1.00 90.12 165 ARG A CA 1
ATOM 1221 C C . ARG A 1 165 ? 4.562 2.525 -8.017 1.00 90.12 165 ARG A C 1
ATOM 1223 O O . ARG A 1 165 ? 5.640 2.043 -7.682 1.00 90.12 165 ARG A O 1
ATOM 1230 N N . TYR A 1 166 ? 3.403 1.941 -7.721 1.00 89.94 166 TYR A N 1
ATOM 1231 C CA . TYR A 1 166 ? 3.327 0.699 -6.945 1.00 89.94 166 TYR A CA 1
ATOM 1232 C C . TYR A 1 166 ? 3.968 -0.497 -7.664 1.00 89.94 166 TYR A C 1
ATOM 1234 O O . TYR A 1 166 ? 4.614 -1.332 -7.030 1.00 89.94 166 TYR A O 1
ATOM 1242 N N . ALA A 1 167 ? 3.862 -0.565 -8.994 1.00 90.56 167 ALA A N 1
ATOM 1243 C CA . ALA A 1 167 ? 4.559 -1.575 -9.783 1.00 90.56 167 ALA A CA 1
ATOM 1244 C C . ALA A 1 167 ? 6.084 -1.388 -9.754 1.00 90.56 167 ALA A C 1
ATOM 1246 O O . ALA A 1 167 ? 6.816 -2.376 -9.690 1.00 90.56 167 ALA A O 1
ATOM 1247 N N . ALA A 1 168 ? 6.568 -0.143 -9.766 1.00 89.56 168 ALA A N 1
ATOM 1248 C CA . ALA A 1 168 ? 7.987 0.176 -9.645 1.00 89.56 168 ALA A CA 1
ATOM 1249 C C . ALA A 1 168 ? 8.549 -0.208 -8.264 1.00 89.56 168 ALA A C 1
ATOM 1251 O O . ALA A 1 168 ? 9.703 -0.625 -8.180 1.00 89.56 168 ALA A O 1
ATOM 1252 N N . LEU A 1 169 ? 7.719 -0.149 -7.216 1.00 86.75 169 LEU A N 1
ATOM 1253 C CA . LEU A 1 169 ? 8.042 -0.600 -5.858 1.00 86.75 169 LEU A CA 1
ATOM 1254 C C . LEU A 1 169 ? 8.049 -2.121 -5.674 1.00 86.75 169 LEU A C 1
ATOM 1256 O O . LEU A 1 169 ? 8.416 -2.590 -4.602 1.00 86.75 169 LEU A O 1
ATOM 1260 N N . LEU A 1 170 ? 7.617 -2.889 -6.681 1.00 85.38 170 LEU A N 1
ATOM 1261 C CA . LEU A 1 170 ? 7.435 -4.342 -6.583 1.00 85.38 170 LEU A CA 1
ATOM 1262 C C . LEU A 1 170 ? 6.479 -4.767 -5.450 1.00 85.38 170 LEU A C 1
ATOM 1264 O O . LEU A 1 170 ? 6.501 -5.920 -5.040 1.00 85.38 170 LEU A O 1
ATOM 1268 N N . ALA A 1 171 ? 5.573 -3.886 -5.009 1.00 73.00 171 ALA A N 1
ATOM 1269 C CA . ALA A 1 171 ? 4.726 -4.062 -3.821 1.00 73.00 171 ALA A CA 1
ATOM 1270 C C . ALA A 1 171 ? 3.604 -5.124 -3.957 1.00 73.00 171 ALA A C 1
ATOM 1272 O O . ALA A 1 171 ? 2.605 -5.100 -3.239 1.00 73.00 171 ALA A O 1
ATOM 1273 N N . ARG A 1 172 ? 3.737 -6.080 -4.886 1.00 64.62 172 ARG A N 1
ATOM 1274 C CA . ARG A 1 172 ? 2.681 -7.026 -5.292 1.00 64.62 172 ARG A CA 1
ATOM 1275 C C . ARG A 1 172 ? 2.171 -7.915 -4.156 1.00 64.62 172 ARG A C 1
ATOM 1277 O O . ARG A 1 172 ? 1.029 -8.353 -4.221 1.00 64.62 172 ARG A O 1
ATOM 1284 N N . THR A 1 173 ? 3.006 -8.206 -3.164 1.00 55.78 173 THR A N 1
ATOM 1285 C CA . THR A 1 173 ? 2.713 -9.148 -2.069 1.00 55.78 173 THR A CA 1
ATOM 1286 C C . THR A 1 173 ? 2.187 -8.463 -0.807 1.00 55.78 173 THR A C 1
ATOM 1288 O O . THR A 1 173 ? 1.732 -9.144 0.105 1.00 55.78 173 THR A O 1
ATOM 1291 N N . ARG A 1 174 ? 2.223 -7.124 -0.743 1.00 64.56 174 ARG A N 1
ATOM 1292 C CA . ARG A 1 174 ? 1.986 -6.352 0.494 1.00 64.56 174 ARG A CA 1
ATOM 1293 C C . ARG A 1 174 ? 0.656 -5.609 0.526 1.00 64.56 174 ARG A C 1
ATOM 1295 O O . ARG A 1 174 ? 0.399 -4.837 1.439 1.00 64.56 174 ARG A O 1
ATOM 1302 N N . HIS A 1 175 ? -0.174 -5.811 -0.490 1.00 63.59 175 HIS A N 1
ATOM 1303 C CA . HIS A 1 175 ? -1.482 -5.181 -0.614 1.00 63.59 175 HIS A CA 1
ATOM 1304 C C . HIS A 1 175 ? -2.562 -6.221 -0.303 1.00 63.59 175 HIS A C 1
ATOM 1306 O O . HIS A 1 175 ? -3.303 -6.669 -1.181 1.00 63.59 175 HIS A O 1
ATOM 1312 N N . ILE A 1 176 ? -2.590 -6.638 0.955 1.00 74.31 176 ILE A N 1
ATOM 1313 C CA . ILE A 1 176 ? -3.626 -7.497 1.520 1.00 74.31 176 ILE A CA 1
ATOM 1314 C C . ILE A 1 176 ? -4.433 -6.668 2.513 1.00 74.31 176 ILE A C 1
ATOM 1316 O O . ILE A 1 176 ? -3.959 -5.629 2.967 1.00 74.31 176 ILE A O 1
ATOM 1320 N N . GLY A 1 177 ? -5.657 -7.082 2.807 1.00 85.06 177 GLY A N 1
ATOM 1321 C CA . GLY A 1 177 ? -6.434 -6.446 3.858 1.00 85.06 177 GLY A CA 1
ATOM 1322 C C . GLY A 1 177 ? -7.639 -7.279 4.278 1.00 85.06 177 GLY A C 1
ATOM 1323 O O . GLY A 1 177 ? -7.957 -8.284 3.628 1.00 85.06 177 GLY A O 1
ATOM 1324 N N . PRO A 1 178 ? -8.321 -6.871 5.360 1.00 91.56 178 PRO A N 1
ATOM 1325 C CA . PRO A 1 178 ? -9.585 -7.460 5.767 1.00 91.56 178 PRO A CA 1
ATOM 1326 C C . PRO A 1 178 ? -10.588 -7.531 4.604 1.00 91.56 178 PRO A C 1
ATOM 1328 O O . PRO A 1 178 ? -10.686 -6.571 3.823 1.00 91.56 178 PRO A O 1
ATOM 1331 N N . PRO A 1 179 ? -11.377 -8.617 4.512 1.00 93.31 179 PRO A N 1
ATOM 1332 C CA . PRO A 1 179 ? -12.506 -8.687 3.595 1.00 93.31 179 PRO A CA 1
ATOM 1333 C C . PRO A 1 179 ? -13.424 -7.474 3.731 1.00 93.31 179 PRO A C 1
ATOM 1335 O O . PRO A 1 179 ? -13.623 -6.942 4.831 1.00 93.31 179 PRO A O 1
ATOM 1338 N N . ARG A 1 180 ? -14.037 -7.047 2.622 1.00 91.88 1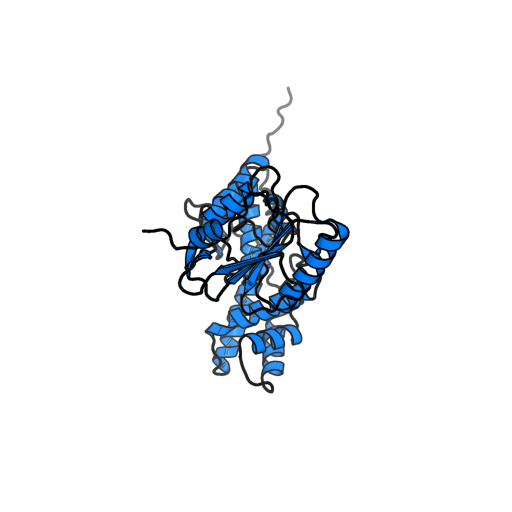80 ARG A N 1
ATOM 1339 C CA . ARG A 1 180 ? -14.957 -5.898 2.609 1.00 91.88 180 ARG A CA 1
ATOM 1340 C C . ARG A 1 180 ? -16.010 -5.950 3.725 1.00 91.88 180 ARG A C 1
ATOM 1342 O O . ARG A 1 180 ? -16.215 -4.939 4.391 1.00 91.88 180 ARG A O 1
ATOM 1349 N N . ARG A 1 181 ? -16.618 -7.115 3.975 1.00 94.12 181 ARG A N 1
ATOM 1350 C CA . ARG A 1 181 ? -17.63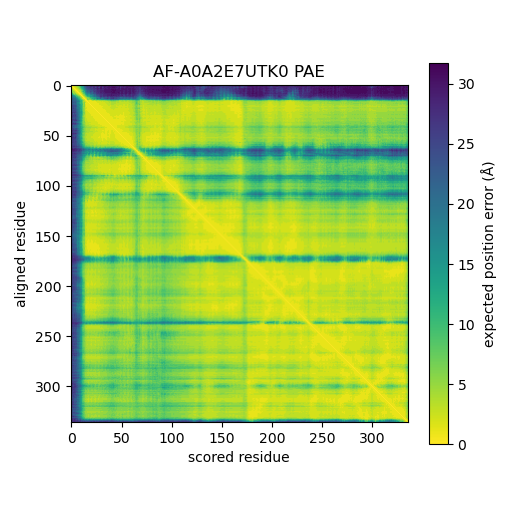0 -7.302 5.034 1.00 94.12 181 ARG A CA 1
ATOM 1351 C C . ARG A 1 181 ? -17.123 -6.935 6.434 1.00 94.12 181 ARG A C 1
ATOM 1353 O O . ARG A 1 181 ? -17.865 -6.355 7.221 1.00 94.12 181 ARG A O 1
ATOM 1360 N N . VAL A 1 182 ? -15.848 -7.190 6.723 1.00 96.12 182 VAL A N 1
ATOM 1361 C CA . VAL A 1 182 ? -15.221 -6.804 7.995 1.00 96.12 182 VAL A CA 1
ATOM 1362 C C . VAL A 1 182 ? -15.031 -5.292 8.060 1.00 96.12 182 VAL A C 1
ATOM 1364 O O . VAL A 1 182 ? -15.354 -4.667 9.067 1.00 96.12 182 VAL A O 1
ATOM 1367 N N . TYR A 1 183 ? -14.542 -4.684 6.979 1.00 94.75 183 TYR A N 1
ATOM 1368 C CA . TYR A 1 183 ? -14.336 -3.235 6.937 1.00 94.75 183 TYR A CA 1
ATOM 1369 C C . TYR A 1 183 ? -15.640 -2.437 6.996 1.00 94.75 183 TYR A C 1
ATOM 1371 O O . TYR A 1 183 ? -15.652 -1.313 7.499 1.00 94.75 183 TYR A O 1
ATOM 1379 N N . ASP A 1 184 ? -16.734 -3.011 6.502 1.00 96.38 184 ASP A N 1
ATOM 1380 C CA . ASP A 1 184 ? -18.063 -2.425 6.630 1.00 96.38 184 ASP A CA 1
ATOM 1381 C C . ASP A 1 184 ? -18.488 -2.390 8.106 1.00 96.38 184 ASP A C 1
ATOM 1383 O O . ASP A 1 184 ? -18.851 -1.321 8.595 1.00 96.38 184 ASP A O 1
ATOM 1387 N N . ALA A 1 185 ? -18.281 -3.482 8.853 1.00 97.75 185 ALA A N 1
ATOM 1388 C CA . ALA A 1 185 ? -18.481 -3.494 10.304 1.00 97.75 185 ALA A CA 1
ATOM 1389 C C . ALA A 1 185 ? -17.554 -2.501 11.033 1.00 97.75 185 ALA A C 1
ATOM 1391 O O . ALA A 1 185 ? -18.009 -1.740 11.884 1.00 97.75 185 ALA A O 1
ATOM 1392 N N . PHE A 1 186 ? -16.267 -2.431 10.664 1.00 97.88 186 PHE A N 1
ATOM 1393 C CA . PHE A 1 186 ? -15.332 -1.448 11.229 1.00 97.88 186 PHE A CA 1
ATOM 1394 C C . PHE A 1 186 ? -15.829 -0.015 11.032 1.00 97.88 186 PHE A C 1
ATOM 1396 O O . PHE A 1 186 ? -15.790 0.793 11.964 1.00 97.88 186 PHE A O 1
ATOM 1403 N N . TYR A 1 187 ? -16.311 0.309 9.832 1.00 97.81 187 TYR A N 1
ATOM 1404 C CA . TYR A 1 187 ? -16.877 1.620 9.552 1.00 97.81 187 TYR A CA 1
ATOM 1405 C C . TYR A 1 187 ? -18.115 1.894 10.413 1.00 97.81 187 TYR A C 1
ATOM 1407 O O . TYR A 1 187 ? -18.228 2.982 10.984 1.00 97.81 187 TYR A O 1
ATOM 1415 N N . ASP A 1 188 ? -19.009 0.923 10.567 1.00 97.81 188 ASP A N 1
ATOM 1416 C CA . ASP A 1 188 ? -20.216 1.078 11.383 1.00 97.81 188 ASP A CA 1
ATOM 1417 C C . ASP A 1 188 ? -19.889 1.276 12.873 1.00 97.81 188 ASP A C 1
ATOM 1419 O O . ASP A 1 188 ? -20.555 2.053 13.556 1.00 97.81 188 ASP A O 1
ATOM 1423 N N . TRP A 1 189 ? -18.789 0.693 13.359 1.00 98.00 189 TRP A N 1
ATOM 1424 C CA . TRP A 1 189 ? -18.269 0.912 14.717 1.00 98.00 189 TRP A CA 1
ATOM 1425 C C . TRP A 1 189 ? -17.514 2.234 14.900 1.00 98.00 189 TRP A C 1
ATOM 1427 O O . TRP A 1 189 ? -17.058 2.552 15.997 1.00 98.00 189 TRP A O 1
ATOM 1437 N N . GLY A 1 190 ? -17.381 3.034 13.842 1.00 97.62 190 GLY A N 1
ATOM 1438 C CA . GLY A 1 190 ? -16.776 4.363 13.909 1.00 97.62 190 GLY A CA 1
ATOM 1439 C C . GLY A 1 190 ? -15.333 4.442 13.419 1.00 97.62 190 GLY A C 1
ATOM 1440 O O . GLY A 1 190 ? -14.717 5.497 13.575 1.00 97.62 190 GLY A O 1
ATOM 1441 N N . VAL A 1 191 ? -14.782 3.395 12.793 1.00 98.12 191 VAL A N 1
ATOM 1442 C CA . VAL A 1 191 ? -13.491 3.502 12.094 1.00 98.12 191 VAL A CA 1
ATOM 1443 C C . VAL A 1 191 ? -13.638 4.446 10.903 1.00 98.12 191 VAL A C 1
ATOM 1445 O O . VAL A 1 191 ? -14.551 4.325 10.083 1.00 98.12 191 VAL A O 1
ATOM 1448 N N . ARG A 1 192 ? -12.747 5.431 10.818 1.00 97.69 192 ARG A N 1
ATOM 1449 C CA . ARG A 1 192 ? -12.728 6.441 9.753 1.00 97.69 192 ARG A CA 1
ATOM 1450 C C . ARG A 1 192 ? -11.375 6.553 9.063 1.00 97.69 192 ARG A C 1
ATOM 1452 O O . ARG A 1 192 ? -11.320 7.160 8.001 1.00 97.69 192 ARG A O 1
ATOM 1459 N N . HIS A 1 193 ? -10.324 5.948 9.608 1.00 97.69 193 HIS A N 1
ATOM 1460 C CA . HIS A 1 193 ? -8.968 6.110 9.084 1.00 97.69 193 HIS A CA 1
ATOM 1461 C C . HIS A 1 193 ? -8.309 4.765 8.822 1.00 97.69 193 HIS A C 1
ATOM 1463 O O . HIS A 1 193 ? -8.150 3.973 9.746 1.00 97.69 193 HIS A O 1
ATOM 1469 N N . GLU A 1 194 ? -7.901 4.529 7.578 1.00 96.75 194 GLU A N 1
ATOM 1470 C CA . GLU A 1 194 ? -7.023 3.415 7.199 1.00 96.75 194 GLU A CA 1
ATOM 1471 C C . GLU A 1 194 ? -5.577 3.910 7.189 1.00 96.75 194 GLU A C 1
ATOM 1473 O O . GLU A 1 194 ? -5.197 4.682 6.312 1.00 96.75 194 GLU A O 1
ATOM 1478 N N . GLY A 1 195 ? -4.758 3.497 8.157 1.00 95.19 195 GLY A N 1
ATOM 1479 C CA . GLY A 1 195 ? -3.375 3.982 8.271 1.00 95.19 195 GLY A CA 1
ATOM 1480 C C . GLY A 1 195 ? -2.424 3.446 7.197 1.00 95.19 195 GLY A C 1
ATOM 1481 O O . GLY A 1 195 ? -1.372 4.034 6.961 1.00 95.19 195 GLY A O 1
ATOM 1482 N N . PHE A 1 196 ? -2.782 2.337 6.550 1.00 92.81 196 PHE A N 1
ATOM 1483 C CA . PHE A 1 196 ? -1.931 1.641 5.590 1.00 92.81 196 PHE A CA 1
ATOM 1484 C C . PHE A 1 196 ? -2.777 1.116 4.435 1.00 92.81 196 PHE A C 1
ATOM 1486 O O . PHE A 1 196 ? -3.347 0.033 4.501 1.00 92.81 196 PHE A O 1
ATOM 1493 N N . ALA A 1 197 ? -2.879 1.905 3.373 1.00 92.62 197 ALA A N 1
ATOM 1494 C CA . ALA A 1 197 ? -3.609 1.532 2.175 1.00 92.62 197 ALA A CA 1
ATOM 1495 C C . ALA A 1 197 ? -2.959 2.120 0.912 1.00 92.62 197 ALA A C 1
ATOM 1497 O O . ALA A 1 197 ? -1.900 2.748 0.924 1.00 92.62 197 ALA A O 1
ATOM 1498 N N . SER A 1 198 ? -3.623 1.878 -0.204 1.00 92.56 198 SER A N 1
ATOM 1499 C CA . SER A 1 198 ? -3.378 2.413 -1.533 1.00 92.56 198 SER A CA 1
ATOM 1500 C C . SER A 1 198 ? -4.735 2.697 -2.177 1.00 92.56 198 SER A C 1
ATOM 1502 O O . SER A 1 198 ? -5.750 2.137 -1.744 1.00 92.56 198 SER A O 1
ATOM 1504 N N . PRO A 1 199 ? -4.788 3.460 -3.276 1.00 93.06 199 PRO A N 1
ATOM 1505 C CA . PRO A 1 199 ? -6.030 3.636 -4.016 1.00 93.06 199 PRO A CA 1
ATOM 1506 C C . PRO A 1 199 ? -6.678 2.315 -4.470 1.00 93.06 199 PRO A C 1
ATOM 1508 O O . PRO A 1 199 ? -7.886 2.253 -4.678 1.00 93.06 199 PRO A O 1
ATOM 1511 N N . PHE A 1 200 ? -5.885 1.247 -4.597 1.00 92.06 200 PHE A N 1
ATOM 1512 C CA . PHE A 1 200 ? -6.317 -0.054 -5.109 1.00 92.06 200 PHE A CA 1
ATOM 1513 C C . PHE A 1 200 ? -6.737 -1.050 -4.024 1.00 92.06 200 PHE A C 1
ATOM 1515 O O . PHE A 1 200 ? -7.150 -2.159 -4.354 1.00 92.06 200 PHE A O 1
ATOM 1522 N N . ASN A 1 201 ? -6.648 -0.684 -2.742 1.00 91.31 201 ASN A N 1
ATOM 1523 C CA . ASN A 1 201 ? -7.171 -1.506 -1.649 1.00 91.31 201 ASN A CA 1
ATOM 1524 C C . ASN A 1 201 ? -7.895 -0.722 -0.540 1.00 91.31 201 ASN A C 1
ATOM 1526 O O . ASN A 1 201 ? -8.549 -1.364 0.276 1.00 91.31 201 ASN A O 1
ATOM 1530 N N . ALA A 1 202 ? -7.877 0.615 -0.536 1.00 93.44 202 ALA A N 1
ATOM 1531 C CA . ALA A 1 202 ? -8.568 1.418 0.474 1.00 93.44 202 ALA A CA 1
ATOM 1532 C C . ALA A 1 202 ? -10.079 1.120 0.514 1.00 93.44 202 ALA A C 1
ATOM 1534 O O . ALA A 1 202 ? -10.828 1.372 -0.439 1.00 93.44 202 ALA A O 1
ATOM 1535 N N . ARG A 1 203 ? -10.545 0.577 1.639 1.00 92.94 203 ARG A N 1
ATOM 1536 C CA . ARG A 1 203 ? -11.925 0.114 1.834 1.00 92.94 203 ARG A CA 1
ATOM 1537 C C . ARG A 1 203 ? -12.877 1.246 2.186 1.00 92.94 203 ARG A C 1
ATOM 1539 O O . ARG A 1 203 ? -14.062 1.187 1.841 1.00 92.94 203 ARG A O 1
ATOM 1546 N N . LEU A 1 204 ? -12.370 2.296 2.806 1.00 92.88 204 LEU A N 1
ATOM 1547 C CA . LEU A 1 204 ? -13.125 3.467 3.213 1.00 92.88 204 LEU A CA 1
ATOM 1548 C C . LEU A 1 204 ? -13.116 4.580 2.162 1.00 92.88 204 LEU A C 1
ATOM 1550 O O . LEU A 1 204 ? -13.795 5.589 2.352 1.00 92.88 204 LEU A O 1
ATOM 1554 N N . MET A 1 205 ? -12.413 4.403 1.036 1.00 93.31 205 MET A N 1
ATOM 1555 C CA . MET A 1 205 ? -12.410 5.378 -0.056 1.00 93.31 205 MET A CA 1
ATOM 1556 C C . MET A 1 205 ? -13.842 5.723 -0.492 1.00 93.31 205 MET A C 1
ATOM 1558 O O . MET A 1 205 ? -14.638 4.840 -0.826 1.00 93.31 205 MET A O 1
ATOM 1562 N N . GLY A 1 206 ? -14.151 7.022 -0.490 1.00 89.31 206 GLY A N 1
ATOM 1563 C CA . GLY A 1 206 ? -15.462 7.567 -0.846 1.00 89.31 206 GLY A CA 1
ATOM 1564 C C . GLY A 1 206 ? -16.518 7.499 0.264 1.00 89.31 206 GLY A C 1
ATOM 1565 O O . GLY A 1 206 ? -17.629 7.983 0.058 1.00 89.31 206 GLY A O 1
ATOM 1566 N N . ARG A 1 207 ? -16.214 6.932 1.443 1.00 93.00 207 ARG A N 1
ATOM 1567 C CA . ARG A 1 207 ? -17.154 6.922 2.574 1.00 93.00 207 ARG A CA 1
ATOM 1568 C C . ARG A 1 207 ? -17.145 8.268 3.320 1.00 93.00 207 ARG A C 1
ATOM 1570 O O . ARG A 1 207 ? -16.075 8.843 3.530 1.00 93.00 207 ARG A O 1
ATOM 1577 N N . PRO A 1 208 ? -18.308 8.764 3.788 1.00 93.50 208 PRO A N 1
ATOM 1578 C CA . PRO A 1 208 ? -18.389 10.024 4.521 1.00 93.50 208 PRO A CA 1
ATOM 1579 C C . PRO A 1 208 ? -17.468 10.070 5.743 1.00 93.50 208 PRO A C 1
ATOM 1581 O O . PRO A 1 208 ? -17.475 9.165 6.584 1.00 93.50 208 PRO A O 1
ATOM 1584 N N . GLY A 1 209 ? -16.682 11.145 5.836 1.00 92.56 209 GLY A N 1
ATOM 1585 C CA . GLY A 1 209 ? -15.757 11.396 6.941 1.00 92.56 209 GLY A CA 1
ATOM 1586 C C . GLY A 1 209 ? -14.563 10.444 7.013 1.00 92.56 209 GLY A C 1
ATOM 1587 O O . GLY A 1 209 ? -13.828 10.513 7.995 1.00 92.56 209 GLY A O 1
ATOM 1588 N N . ALA A 1 210 ? -14.368 9.563 6.030 1.00 95.00 210 ALA A N 1
ATOM 1589 C CA . ALA A 1 210 ? -13.264 8.621 6.044 1.00 95.00 210 ALA A CA 1
ATOM 1590 C C . ALA A 1 210 ? -12.065 9.092 5.219 1.00 95.00 210 ALA A C 1
ATOM 1592 O O . ALA A 1 210 ? -12.203 9.866 4.269 1.00 95.00 210 ALA A O 1
ATOM 1593 N N . ARG A 1 211 ? -10.882 8.614 5.601 1.00 94.31 211 ARG A N 1
ATOM 1594 C CA . ARG A 1 211 ? -9.604 8.880 4.944 1.00 94.31 211 ARG A CA 1
ATOM 1595 C C . ARG A 1 211 ? -8.768 7.611 4.925 1.00 94.31 211 ARG A C 1
ATOM 1597 O O . ARG A 1 211 ? -8.909 6.746 5.788 1.00 94.31 211 ARG A O 1
ATOM 1604 N N . PHE A 1 212 ? -7.860 7.539 3.965 1.00 95.75 212 PHE A N 1
ATOM 1605 C CA . PHE A 1 212 ? -6.797 6.549 3.985 1.00 95.75 212 PHE A CA 1
ATOM 1606 C C . PHE A 1 212 ? -5.440 7.236 3.879 1.00 95.75 212 PHE A C 1
ATOM 1608 O O . PHE A 1 212 ? -5.327 8.375 3.418 1.00 95.75 212 PHE A O 1
ATOM 1615 N N . PHE A 1 213 ? -4.420 6.530 4.333 1.00 94.50 213 PHE A N 1
ATOM 1616 C CA . PHE A 1 213 ? -3.029 6.944 4.324 1.00 94.50 213 PHE A CA 1
ATOM 1617 C C . PHE A 1 213 ? -2.243 5.928 3.502 1.00 94.50 213 PHE A C 1
ATOM 1619 O O . PHE A 1 213 ? -2.547 4.734 3.516 1.00 94.50 213 PHE A O 1
ATOM 1626 N N . SER A 1 214 ? -1.261 6.401 2.743 1.00 91.31 214 SER A N 1
ATOM 1627 C CA . SER A 1 214 ? -0.514 5.575 1.802 1.00 91.31 214 SER A CA 1
ATOM 1628 C C . SER A 1 214 ? 0.967 5.928 1.763 1.00 91.31 214 SER A C 1
ATOM 1630 O O . SER A 1 214 ? 1.390 7.025 2.123 1.00 91.31 214 SER A O 1
ATOM 1632 N N . ALA A 1 215 ? 1.777 4.977 1.296 1.00 85.88 215 ALA A N 1
ATOM 1633 C CA . ALA A 1 215 ? 3.218 5.166 1.138 1.00 85.88 215 ALA A CA 1
ATOM 1634 C C . ALA A 1 215 ? 3.581 6.152 0.010 1.00 85.88 215 ALA A C 1
ATOM 1636 O O . ALA A 1 215 ? 4.707 6.640 -0.043 1.00 85.88 215 ALA A O 1
ATOM 1637 N N . CYS A 1 216 ? 2.656 6.419 -0.915 1.00 86.38 216 CYS A N 1
ATOM 1638 C CA . CYS A 1 216 ? 2.878 7.232 -2.109 1.00 86.38 216 CYS A CA 1
ATOM 1639 C C . CYS A 1 216 ? 1.900 8.414 -2.156 1.00 86.38 216 CYS A C 1
ATOM 1641 O O . CYS A 1 216 ? 1.196 8.627 -3.142 1.00 86.38 216 CYS A O 1
ATOM 1643 N N . GLY A 1 217 ? 1.843 9.181 -1.061 1.00 87.38 217 GLY A N 1
ATOM 1644 C CA . GLY A 1 217 ? 0.889 10.280 -0.882 1.00 87.38 217 GLY A CA 1
ATOM 1645 C C . GLY A 1 217 ? 0.880 11.315 -2.012 1.00 87.38 217 GLY A C 1
ATOM 1646 O O . GLY A 1 217 ? -0.177 11.841 -2.339 1.00 87.38 217 GLY A O 1
ATOM 1647 N N . ASP A 1 218 ? 2.021 11.557 -2.661 1.00 86.25 218 ASP A N 1
ATOM 1648 C CA . ASP A 1 218 ? 2.157 12.473 -3.800 1.00 86.25 218 ASP A CA 1
ATOM 1649 C C . ASP A 1 218 ? 1.309 12.055 -5.010 1.00 86.25 218 ASP A C 1
ATOM 1651 O O . ASP A 1 218 ? 0.666 12.895 -5.641 1.00 86.25 218 ASP A O 1
ATOM 1655 N N . VAL A 1 219 ? 1.293 10.759 -5.326 1.00 89.81 219 VAL A N 1
ATOM 1656 C CA . VAL A 1 219 ? 0.530 10.204 -6.456 1.00 89.81 219 VAL A CA 1
ATOM 1657 C C . VAL A 1 219 ? -0.848 9.698 -6.046 1.00 89.81 219 VAL A C 1
ATOM 1659 O O . VAL A 1 219 ? -1.719 9.559 -6.903 1.00 89.81 219 VAL A O 1
ATOM 1662 N N . ASP A 1 220 ? -1.060 9.459 -4.752 1.00 93.62 220 ASP A N 1
ATOM 1663 C CA . ASP A 1 220 ? -2.317 8.930 -4.232 1.00 93.62 220 ASP A CA 1
ATOM 1664 C C . ASP A 1 220 ? -3.280 10.018 -3.726 1.00 93.62 220 ASP A C 1
ATOM 1666 O O . ASP A 1 220 ? -4.467 9.749 -3.512 1.00 9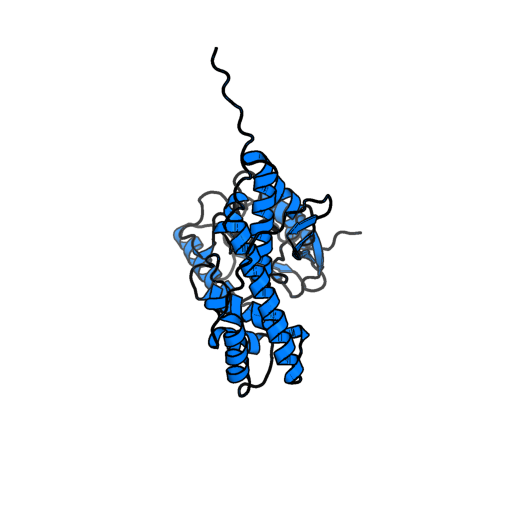3.62 220 ASP A O 1
ATOM 1670 N N . ALA A 1 221 ? -2.804 11.257 -3.551 1.00 92.81 221 ALA A N 1
ATOM 1671 C CA . ALA A 1 221 ? -3.619 12.398 -3.133 1.00 92.81 221 ALA A CA 1
ATOM 1672 C C . ALA A 1 221 ? -4.897 12.602 -3.976 1.00 92.81 221 ALA A C 1
ATOM 1674 O O . ALA A 1 221 ? -5.946 12.838 -3.373 1.00 92.81 221 ALA A O 1
ATOM 1675 N N . PRO A 1 222 ? -4.895 12.451 -5.323 1.00 93.12 222 PRO A N 1
ATOM 1676 C CA . PRO A 1 222 ? -6.114 12.590 -6.128 1.00 93.12 222 PRO A CA 1
ATOM 1677 C C . PRO A 1 222 ? -7.246 11.632 -5.731 1.00 93.12 222 PRO A C 1
ATOM 1679 O O . PRO A 1 222 ? -8.412 11.923 -5.979 1.00 93.12 222 PRO A O 1
ATOM 1682 N N . PHE A 1 223 ? -6.917 10.499 -5.107 1.00 94.19 223 PHE A N 1
ATOM 1683 C CA . PHE A 1 223 ? -7.888 9.496 -4.666 1.00 94.19 223 PHE A CA 1
ATOM 1684 C C . PHE A 1 223 ? -8.366 9.709 -3.225 1.00 94.19 223 PHE A C 1
ATOM 1686 O O . PHE A 1 223 ? -9.223 8.963 -2.753 1.00 94.19 223 PHE A O 1
ATOM 1693 N N . GLY A 1 224 ? -7.814 10.702 -2.519 1.00 92.00 224 GLY A N 1
ATOM 1694 C CA . GLY A 1 224 ? -8.125 10.997 -1.121 1.00 92.00 224 GLY A CA 1
ATOM 1695 C C . GLY A 1 224 ? -7.090 10.505 -0.105 1.00 92.00 224 GLY A C 1
ATOM 1696 O O . GLY A 1 224 ? -7.392 10.509 1.091 1.00 92.00 224 GLY A O 1
ATOM 1697 N N . SER A 1 225 ? -5.886 10.101 -0.540 1.00 93.81 225 SER A N 1
ATOM 1698 C CA . SER A 1 225 ? -4.796 9.803 0.400 1.00 93.81 225 SER A CA 1
ATOM 1699 C C . SER A 1 225 ? -4.418 11.054 1.191 1.00 93.81 225 SER A C 1
ATOM 1701 O O . SER A 1 225 ? -4.262 12.136 0.627 1.00 93.81 225 SER A O 1
ATOM 1703 N N . SER A 1 226 ? -4.250 10.901 2.504 1.00 93.44 226 SER A N 1
ATOM 1704 C CA . SER A 1 226 ? -3.764 11.955 3.405 1.00 93.44 226 SER A CA 1
ATOM 1705 C C . SER A 1 226 ? -2.254 11.866 3.667 1.00 93.44 226 SER A C 1
ATOM 1707 O O . SER A 1 226 ? -1.771 12.432 4.644 1.00 93.44 226 SER A O 1
ATOM 1709 N N . GLY A 1 227 ? -1.505 11.176 2.800 1.00 91.31 227 GLY A N 1
ATOM 1710 C CA . GLY A 1 227 ? -0.058 11.004 2.938 1.00 91.31 227 GLY A CA 1
ATOM 1711 C C . GLY A 1 227 ? 0.318 9.795 3.789 1.00 91.31 227 GLY A C 1
ATOM 1712 O O . GLY A 1 227 ? -0.463 8.850 3.913 1.00 91.31 227 GLY A O 1
ATOM 1713 N N . SER A 1 228 ? 1.521 9.810 4.363 1.00 89.94 228 SER A N 1
ATOM 1714 C CA . SER A 1 228 ? 2.026 8.698 5.170 1.00 89.94 228 SER A CA 1
ATOM 1715 C C . SER A 1 228 ? 1.486 8.755 6.597 1.00 89.94 228 SER A C 1
ATOM 1717 O O . SER A 1 228 ? 1.568 9.787 7.260 1.00 89.94 228 SER A O 1
ATOM 1719 N N . PHE A 1 229 ? 1.030 7.619 7.136 1.00 92.81 229 PHE A N 1
ATOM 1720 C CA . PHE A 1 229 ? 0.676 7.503 8.558 1.00 92.81 229 PHE A CA 1
ATOM 1721 C C . PHE A 1 229 ? 1.816 7.952 9.485 1.00 92.81 229 PHE A C 1
ATOM 1723 O O . PHE A 1 229 ? 1.578 8.506 10.559 1.00 92.81 229 PHE A O 1
ATOM 1730 N N . PHE A 1 230 ? 3.071 7.742 9.081 1.00 90.00 230 PHE A N 1
ATOM 1731 C CA . PHE A 1 230 ? 4.216 8.097 9.914 1.00 90.00 230 PHE A CA 1
ATOM 1732 C C . PHE A 1 230 ? 4.483 9.604 10.005 1.00 90.00 230 PHE A C 1
ATOM 1734 O O . PHE A 1 230 ? 5.181 10.013 10.938 1.00 90.00 230 PHE A O 1
ATOM 1741 N N . GLU A 1 231 ? 3.916 10.394 9.092 1.00 89.25 231 GLU A N 1
ATOM 1742 C CA . GLU A 1 231 ? 3.968 11.864 9.067 1.00 89.25 231 GLU A CA 1
ATOM 1743 C C . GLU A 1 231 ? 2.815 12.494 9.864 1.00 89.25 231 GLU A C 1
ATOM 1745 O O . GLU A 1 231 ? 2.768 13.705 10.067 1.00 89.25 231 GLU A O 1
ATOM 1750 N N . VAL A 1 232 ? 1.879 11.677 10.358 1.00 91.25 232 VAL A N 1
ATOM 1751 C CA . VAL A 1 232 ? 0.778 12.148 11.191 1.00 91.25 232 VAL A CA 1
ATOM 1752 C C . VAL A 1 232 ? 1.278 12.318 12.625 1.00 91.25 232 VAL A C 1
ATOM 1754 O O . VAL A 1 232 ? 1.518 11.355 13.364 1.00 91.25 232 VAL A O 1
ATOM 1757 N N . ASP A 1 233 ? 1.440 13.567 13.051 1.00 88.88 233 ASP A N 1
ATOM 1758 C CA . ASP A 1 233 ? 1.863 13.856 14.420 1.00 88.88 233 ASP A CA 1
ATOM 1759 C C . ASP A 1 233 ? 0.754 13.581 15.428 1.00 88.88 233 ASP A C 1
ATOM 1761 O O . ASP A 1 233 ? 0.985 12.909 16.445 1.00 88.88 233 ASP A O 1
ATOM 1765 N N . ARG A 1 234 ? -0.458 14.038 15.104 1.00 92.56 234 ARG A N 1
ATOM 1766 C CA . ARG A 1 234 ? -1.654 13.917 15.934 1.00 92.56 234 ARG A CA 1
ATOM 1767 C C . ARG A 1 234 ? -2.750 13.163 15.188 1.00 92.56 234 ARG A C 1
ATOM 1769 O O . ARG A 1 234 ? -2.964 13.451 14.011 1.00 92.56 234 ARG A O 1
ATOM 1776 N N . PRO A 1 235 ? -3.456 12.243 15.860 1.00 92.75 235 PRO A N 1
ATOM 1777 C CA . PRO A 1 235 ? -4.593 11.567 15.264 1.00 92.75 235 PRO A CA 1
ATOM 1778 C C . PRO A 1 235 ? -5.653 12.607 14.907 1.00 92.75 235 PRO A C 1
ATOM 1780 O O . PRO A 1 235 ? -5.836 13.595 15.614 1.00 92.75 235 PRO A O 1
ATOM 1783 N N . THR A 1 236 ? -6.348 12.389 13.802 1.00 86.06 236 THR A N 1
ATOM 1784 C CA . THR A 1 236 ? -7.491 13.209 13.405 1.00 86.06 236 THR A CA 1
ATOM 1785 C C . THR A 1 236 ? -8.631 13.049 14.406 1.00 86.06 236 THR A C 1
ATOM 1787 O O . THR A 1 236 ? -8.909 11.935 14.851 1.00 86.06 236 THR A O 1
ATOM 1790 N N . ASP A 1 237 ? -9.331 14.144 14.697 1.00 78.44 237 ASP A N 1
ATOM 1791 C CA . ASP A 1 237 ? -10.336 14.199 15.769 1.00 78.44 237 ASP A CA 1
ATOM 1792 C C . ASP A 1 237 ? -11.603 13.360 15.499 1.00 78.44 237 ASP A C 1
ATOM 1794 O O . ASP A 1 237 ? -12.437 13.187 16.387 1.00 78.44 237 ASP A O 1
ATOM 1798 N N . ASN A 1 238 ? -11.787 12.833 14.283 1.00 87.88 238 ASN A N 1
ATOM 1799 C CA . ASN A 1 238 ? -13.008 12.132 13.895 1.00 87.88 238 ASN A CA 1
ATOM 1800 C C . ASN A 1 238 ? -12.829 10.605 13.797 1.00 87.88 238 ASN A C 1
ATOM 1802 O O . ASN A 1 238 ? -12.325 10.099 12.804 1.00 87.88 238 ASN A O 1
ATOM 1806 N N . GLY A 1 239 ? -13.355 9.847 14.758 1.00 93.38 239 GLY A N 1
ATOM 1807 C CA . GLY A 1 239 ? -13.467 8.384 14.660 1.00 93.38 239 GLY A CA 1
ATOM 1808 C C . GLY A 1 239 ? -12.177 7.598 14.932 1.00 93.38 239 GLY A C 1
ATOM 1809 O O . GLY A 1 239 ? -11.132 8.149 15.271 1.00 93.38 239 GLY A O 1
ATOM 1810 N N . ALA A 1 240 ? -12.281 6.275 14.823 1.00 97.69 240 ALA A N 1
ATOM 1811 C CA . ALA A 1 240 ? -11.213 5.328 15.128 1.00 97.69 240 ALA A CA 1
ATOM 1812 C C . ALA A 1 240 ? -10.307 5.038 13.919 1.00 97.69 240 ALA A C 1
ATOM 1814 O O . ALA A 1 240 ? -10.668 5.287 12.763 1.00 97.69 240 ALA A O 1
ATOM 1815 N N . TRP A 1 241 ? -9.135 4.474 14.199 1.00 98.12 241 TRP A N 1
ATOM 1816 C CA . TRP A 1 241 ? -8.134 4.088 13.206 1.00 98.12 241 TRP A CA 1
ATOM 1817 C C . TRP A 1 241 ? -8.082 2.572 13.039 1.00 98.12 241 TRP A C 1
ATOM 1819 O O . TRP A 1 241 ? -8.127 1.847 14.027 1.00 98.12 241 TRP A O 1
ATOM 1829 N N . CYS A 1 242 ? -7.933 2.097 11.808 1.00 97.75 242 CYS A N 1
ATOM 1830 C CA . CYS A 1 242 ? -7.513 0.737 11.497 1.00 97.75 242 CYS A CA 1
ATOM 1831 C C . CYS A 1 242 ? -6.109 0.793 10.890 1.00 97.75 242 CYS A C 1
ATOM 1833 O O . CYS A 1 242 ? -5.865 1.504 9.912 1.00 97.75 242 CYS A O 1
ATOM 1835 N N . LEU A 1 243 ? -5.171 0.094 11.518 1.00 96.88 243 LEU A N 1
ATOM 1836 C CA . LEU A 1 243 ? -3.766 0.050 11.150 1.00 96.88 243 LEU A CA 1
ATOM 1837 C C . LEU A 1 243 ? -3.427 -1.386 10.755 1.00 96.88 243 LEU A C 1
ATOM 1839 O O . LEU A 1 243 ? -3.407 -2.265 11.610 1.00 96.88 243 LEU A O 1
ATOM 1843 N N . ASP A 1 244 ? -3.153 -1.599 9.472 1.00 94.38 244 ASP A N 1
ATOM 1844 C CA . ASP A 1 244 ? -2.740 -2.886 8.899 1.00 94.38 244 ASP A CA 1
ATOM 1845 C C . ASP A 1 244 ? -1.357 -2.722 8.238 1.00 94.38 244 ASP A C 1
ATOM 1847 O O . ASP A 1 244 ? -1.245 -2.624 7.013 1.00 94.38 244 ASP A O 1
ATOM 1851 N N . PRO A 1 245 ? -0.295 -2.493 9.038 1.00 91.44 245 PRO A N 1
ATOM 1852 C CA . PRO A 1 245 ? 1.031 -2.236 8.498 1.00 91.44 245 PRO A CA 1
ATOM 1853 C C . PRO A 1 245 ? 1.600 -3.476 7.797 1.00 91.44 245 PRO A C 1
ATOM 1855 O O . PRO A 1 245 ? 1.269 -4.604 8.160 1.00 91.44 245 PRO A O 1
ATOM 1858 N N . PRO A 1 246 ? 2.563 -3.303 6.874 1.00 85.62 246 PRO A N 1
ATOM 1859 C CA . PRO A 1 246 ? 3.387 -4.412 6.409 1.00 85.62 246 PRO A CA 1
ATOM 1860 C C . PRO A 1 246 ? 3.975 -5.205 7.585 1.00 85.62 246 PRO A C 1
ATOM 1862 O O . PRO A 1 246 ? 4.460 -4.609 8.550 1.00 85.62 246 PRO A O 1
ATOM 1865 N N . PHE A 1 247 ? 3.970 -6.537 7.480 1.00 86.50 247 PHE A N 1
ATOM 1866 C CA . PHE A 1 247 ? 4.402 -7.464 8.536 1.00 86.50 247 PHE A CA 1
ATOM 1867 C C . PHE A 1 247 ? 5.934 -7.511 8.684 1.00 86.50 247 PHE A C 1
ATOM 1869 O O . PHE A 1 247 ? 6.580 -8.527 8.444 1.00 86.50 247 PHE A O 1
ATOM 1876 N N . LEU A 1 248 ? 6.517 -6.373 9.052 1.00 82.75 248 LEU A N 1
ATOM 1877 C CA . LEU A 1 248 ? 7.928 -6.189 9.365 1.00 82.75 248 LEU A CA 1
ATOM 1878 C C . LEU A 1 248 ? 8.042 -5.712 10.810 1.00 82.75 248 LEU A C 1
ATOM 1880 O O . LEU A 1 248 ? 7.484 -4.666 11.144 1.00 82.75 248 LEU A O 1
ATOM 1884 N N . ASP A 1 249 ? 8.814 -6.414 11.639 1.00 85.38 249 ASP A N 1
ATOM 1885 C CA . ASP A 1 249 ? 8.952 -6.107 13.070 1.00 85.38 249 ASP A CA 1
ATOM 1886 C C . ASP A 1 249 ? 9.317 -4.639 13.331 1.00 85.38 249 ASP A C 1
ATOM 1888 O O . ASP A 1 249 ? 8.732 -3.990 14.193 1.00 85.38 249 ASP A O 1
ATOM 1892 N N . THR A 1 250 ? 10.225 -4.067 12.536 1.00 84.06 250 THR A N 1
ATOM 1893 C CA . THR A 1 250 ? 10.627 -2.655 12.651 1.00 84.06 250 THR A CA 1
ATOM 1894 C C . THR A 1 250 ? 9.487 -1.686 12.331 1.00 84.06 250 THR A C 1
ATOM 1896 O O . THR A 1 250 ? 9.363 -0.634 12.961 1.00 84.06 250 THR A O 1
ATOM 1899 N N . THR A 1 251 ? 8.629 -2.040 11.372 1.00 85.94 251 THR A N 1
ATOM 1900 C CA . THR A 1 251 ? 7.455 -1.241 10.999 1.00 85.94 251 THR A CA 1
ATOM 1901 C C . THR A 1 251 ? 6.388 -1.339 12.082 1.00 85.94 251 THR A C 1
ATOM 1903 O O . THR A 1 251 ? 5.874 -0.307 12.514 1.00 85.94 251 THR A O 1
ATOM 1906 N N . ILE A 1 252 ? 6.106 -2.550 12.573 1.00 92.69 252 ILE A N 1
ATOM 1907 C CA . ILE A 1 252 ? 5.143 -2.789 13.654 1.00 92.69 252 ILE A CA 1
ATOM 1908 C C . ILE A 1 252 ? 5.586 -2.056 14.928 1.00 92.69 252 ILE A C 1
ATOM 1910 O O . ILE A 1 252 ? 4.798 -1.300 15.490 1.00 92.69 252 ILE A O 1
ATOM 1914 N N . ALA A 1 253 ? 6.857 -2.157 15.322 1.00 93.06 253 ALA A N 1
ATOM 1915 C CA . ALA A 1 253 ? 7.394 -1.449 16.485 1.00 93.06 253 ALA A CA 1
ATOM 1916 C C . ALA A 1 253 ? 7.249 0.083 16.366 1.00 93.06 253 ALA A C 1
ATOM 1918 O O . ALA A 1 253 ? 6.884 0.764 17.329 1.00 93.06 253 ALA A O 1
ATOM 1919 N N . ARG A 1 254 ? 7.478 0.649 15.169 1.00 92.56 254 ARG A N 1
ATOM 1920 C CA . ARG A 1 254 ? 7.268 2.086 14.906 1.00 92.56 254 ARG A CA 1
ATOM 1921 C C . ARG A 1 254 ? 5.790 2.474 15.002 1.00 92.56 254 ARG A C 1
ATOM 1923 O O . ARG A 1 254 ? 5.477 3.566 15.485 1.00 92.56 254 ARG A O 1
ATOM 1930 N N . VAL A 1 255 ? 4.885 1.603 14.552 1.00 95.19 255 VAL A N 1
ATOM 1931 C CA . VAL A 1 255 ? 3.436 1.780 14.713 1.00 95.19 255 VAL A CA 1
ATOM 1932 C C . VAL A 1 255 ? 3.055 1.748 16.190 1.00 95.19 255 VAL A C 1
ATOM 1934 O O . VAL A 1 255 ? 2.411 2.686 16.651 1.00 95.19 255 VAL A O 1
ATOM 1937 N N . GLU A 1 256 ? 3.511 0.758 16.957 1.00 96.00 256 GLU A N 1
ATOM 1938 C CA . GLU A 1 256 ? 3.230 0.641 18.392 1.00 96.00 256 GLU A CA 1
ATOM 1939 C C . GLU A 1 256 ? 3.691 1.861 19.189 1.00 96.00 256 GLU A C 1
ATOM 1941 O O . GLU A 1 256 ? 2.932 2.381 20.007 1.00 96.00 256 GLU A O 1
ATOM 1946 N N . ALA A 1 257 ? 4.892 2.378 18.915 1.00 94.75 257 ALA A N 1
ATOM 1947 C CA . ALA A 1 257 ? 5.384 3.595 19.558 1.00 94.75 257 ALA A CA 1
ATOM 1948 C C . ALA A 1 257 ? 4.440 4.790 19.320 1.00 94.75 257 ALA A C 1
ATOM 1950 O O . ALA A 1 257 ? 4.195 5.598 20.224 1.00 94.75 257 ALA A O 1
ATOM 1951 N N . ARG A 1 258 ? 3.863 4.891 18.115 1.00 95.31 258 ARG A N 1
ATOM 1952 C CA . ARG A 1 258 ? 2.881 5.930 17.782 1.00 95.31 258 ARG A CA 1
ATOM 1953 C C . ARG A 1 258 ? 1.517 5.664 18.418 1.00 95.31 258 ARG A C 1
ATOM 1955 O O . ARG A 1 258 ? 0.942 6.605 18.959 1.00 95.31 258 ARG A O 1
ATOM 1962 N N . ILE A 1 259 ? 1.040 4.418 18.431 1.00 96.06 259 ILE A N 1
ATOM 1963 C CA . ILE A 1 259 ? -0.179 4.011 19.150 1.00 96.06 259 ILE A CA 1
ATOM 1964 C C . ILE A 1 259 ? -0.062 4.396 20.625 1.00 96.06 259 ILE A C 1
ATOM 1966 O O . ILE A 1 259 ? -0.943 5.072 21.144 1.00 96.06 259 ILE A O 1
ATOM 1970 N N . ALA A 1 260 ? 1.039 4.041 21.291 1.00 95.44 260 ALA A N 1
ATOM 1971 C CA . ALA A 1 260 ? 1.268 4.346 22.700 1.00 95.44 260 ALA A CA 1
ATOM 1972 C C . ALA A 1 260 ? 1.214 5.855 22.976 1.00 95.44 260 ALA A C 1
ATOM 1974 O O . ALA A 1 260 ? 0.554 6.298 23.920 1.00 95.44 260 ALA A O 1
ATOM 1975 N N . ARG A 1 261 ? 1.858 6.655 22.115 1.00 95.88 261 ARG A N 1
ATOM 1976 C CA . ARG A 1 261 ? 1.804 8.121 22.175 1.00 95.88 261 ARG A CA 1
ATOM 1977 C C . ARG A 1 261 ? 0.377 8.641 22.005 1.00 95.88 261 ARG A C 1
ATOM 1979 O O . ARG A 1 261 ? -0.103 9.382 22.853 1.00 95.88 261 ARG A O 1
ATOM 1986 N N . TRP A 1 262 ? -0.323 8.229 20.951 1.00 96.62 262 TRP A N 1
ATOM 1987 C CA . TRP A 1 262 ? -1.685 8.691 20.667 1.00 96.62 262 TRP A CA 1
ATOM 1988 C C . TRP A 1 262 ? -2.699 8.259 21.729 1.00 96.62 262 TRP A C 1
ATOM 1990 O O . TRP A 1 262 ? -3.565 9.046 22.103 1.00 96.62 262 TRP A O 1
ATOM 2000 N N . ARG A 1 263 ? -2.573 7.045 22.274 1.00 94.56 263 ARG A N 1
ATOM 2001 C CA . ARG A 1 263 ? -3.411 6.563 23.381 1.00 94.56 263 ARG A CA 1
ATOM 2002 C C . ARG A 1 263 ? -3.228 7.412 24.631 1.00 94.56 263 ARG A C 1
ATOM 2004 O O . ARG A 1 263 ? -4.222 7.808 25.230 1.00 94.56 263 ARG A O 1
ATOM 2011 N N . ARG A 1 264 ? -1.981 7.708 24.999 1.00 94.94 264 ARG A N 1
ATOM 2012 C CA . ARG A 1 264 ? -1.666 8.516 26.180 1.00 94.94 264 ARG A CA 1
ATOM 2013 C C . ARG A 1 264 ? -2.112 9.969 26.025 1.00 94.94 264 ARG A C 1
ATOM 2015 O O . ARG A 1 264 ? -2.704 10.513 26.949 1.00 94.94 264 ARG A O 1
ATOM 2022 N N . ASP A 1 265 ? -1.828 10.578 24.877 1.00 95.75 265 ASP A N 1
ATOM 2023 C CA . ASP A 1 265 ? -1.954 12.029 24.708 1.00 95.75 265 ASP A CA 1
ATOM 2024 C C . ASP A 1 265 ? -3.355 12.442 24.207 1.00 95.75 265 ASP A C 1
ATOM 2026 O O . ASP A 1 265 ? -3.784 13.573 24.432 1.00 95.75 265 ASP A O 1
ATOM 2030 N N . HIS A 1 266 ? -4.083 11.531 23.544 1.00 95.06 266 HIS A N 1
ATOM 2031 C CA . HIS A 1 266 ? -5.357 11.831 22.873 1.00 95.06 266 HIS A CA 1
ATOM 2032 C C . HIS A 1 266 ? -6.477 10.815 23.135 1.00 95.06 266 HIS A C 1
ATOM 2034 O O . HIS A 1 266 ? -7.610 11.042 22.719 1.00 95.06 266 HIS A O 1
ATOM 2040 N N . GLY A 1 267 ? -6.199 9.679 23.784 1.00 94.06 267 GLY A N 1
ATOM 2041 C CA . GLY A 1 267 ? -7.217 8.654 24.036 1.00 94.06 267 GLY A CA 1
ATOM 2042 C C . GLY A 1 267 ? -7.786 8.000 22.768 1.00 94.06 267 GLY A C 1
ATOM 2043 O O . GLY A 1 267 ? -8.863 7.409 22.825 1.00 94.06 267 GLY A O 1
ATOM 2044 N N . THR A 1 268 ? -7.078 8.074 21.637 1.00 95.38 268 THR A N 1
ATOM 2045 C CA . THR A 1 268 ? -7.540 7.605 20.316 1.00 95.38 268 THR A CA 1
ATOM 2046 C C . THR A 1 268 ? -7.881 6.121 20.299 1.00 95.38 268 THR A C 1
ATOM 2048 O O . THR A 1 268 ? -7.161 5.317 20.882 1.00 95.38 268 THR A O 1
ATOM 2051 N N . THR A 1 269 ? -8.945 5.736 19.601 1.00 97.62 269 THR A N 1
ATOM 2052 C CA . THR A 1 269 ? -9.304 4.323 19.418 1.00 97.62 269 THR A CA 1
ATOM 2053 C C . THR A 1 269 ? -8.636 3.750 18.174 1.00 97.62 269 THR A C 1
ATOM 2055 O O . THR A 1 269 ? -8.701 4.353 17.101 1.00 97.62 269 THR A O 1
ATOM 2058 N N . ILE A 1 270 ? -7.992 2.591 18.316 1.00 98.25 270 ILE A N 1
ATOM 2059 C CA . ILE A 1 270 ? -7.180 1.958 17.271 1.00 98.25 270 ILE A CA 1
ATOM 2060 C C . ILE A 1 270 ? -7.493 0.460 17.200 1.00 98.25 270 ILE A C 1
ATOM 2062 O O . ILE A 1 270 ? -7.529 -0.223 18.221 1.00 98.25 270 ILE A O 1
ATOM 2066 N N . LEU A 1 271 ? -7.667 -0.049 15.985 1.00 98.44 271 LEU A N 1
ATOM 2067 C CA . LEU A 1 271 ? -7.559 -1.460 15.637 1.00 98.44 271 LEU A CA 1
ATOM 2068 C C . LEU A 1 271 ? -6.207 -1.671 14.954 1.00 98.44 271 LEU A C 1
ATOM 2070 O O . LEU A 1 271 ? -5.929 -1.018 13.952 1.00 98.44 271 LEU A O 1
ATOM 2074 N N . LEU A 1 272 ? -5.368 -2.551 15.491 1.00 98.19 272 LEU A N 1
ATOM 2075 C CA . LEU A 1 272 ? -4.074 -2.919 14.915 1.00 98.19 272 LEU A CA 1
ATOM 2076 C C . LEU A 1 272 ? -4.128 -4.371 14.433 1.00 98.19 272 LEU A C 1
ATOM 2078 O O . LEU A 1 272 ? -4.440 -5.255 15.225 1.00 98.19 272 LEU A O 1
ATOM 2082 N N . ILE A 1 273 ? -3.812 -4.602 13.162 1.00 97.00 273 ILE A N 1
ATOM 2083 C CA . ILE A 1 273 ? -3.810 -5.915 12.509 1.00 97.00 273 ILE A CA 1
ATOM 2084 C C . ILE A 1 273 ? -2.360 -6.315 12.245 1.00 97.00 273 ILE A C 1
ATOM 2086 O O . ILE A 1 273 ? -1.656 -5.626 11.513 1.00 97.00 273 ILE A O 1
ATOM 2090 N N . ILE A 1 274 ? -1.889 -7.388 12.880 1.00 95.75 274 ILE A N 1
ATOM 2091 C CA . ILE A 1 274 ? -0.488 -7.840 12.811 1.00 95.75 274 ILE A CA 1
ATOM 2092 C C . ILE A 1 274 ? -0.393 -9.371 12.921 1.00 95.75 274 ILE A C 1
ATOM 2094 O O . ILE A 1 274 ? -1.376 -10.009 13.307 1.00 95.75 274 ILE A O 1
ATOM 2098 N N . PRO A 1 275 ? 0.763 -10.002 12.630 1.00 95.25 275 PRO A N 1
ATOM 2099 C CA . PRO A 1 275 ? 0.948 -11.428 12.883 1.00 95.25 275 PRO A CA 1
ATOM 2100 C C . PRO A 1 275 ? 0.690 -11.771 14.350 1.00 95.25 275 PRO A C 1
ATOM 2102 O O . PRO A 1 275 ? 1.238 -11.124 15.241 1.00 95.25 275 PRO A O 1
ATOM 2105 N N . ALA A 1 276 ? -0.059 -12.841 14.616 1.00 96.50 276 ALA A N 1
ATOM 2106 C CA . ALA A 1 276 ? -0.342 -13.275 15.987 1.00 96.50 276 ALA A CA 1
ATOM 2107 C C . ALA A 1 276 ? 0.924 -13.699 16.759 1.00 96.50 276 ALA A C 1
ATOM 2109 O O . ALA A 1 276 ? 0.947 -13.674 17.987 1.00 96.50 276 ALA A O 1
ATOM 2110 N N . ALA A 1 277 ? 1.988 -14.075 16.042 1.00 95.62 277 ALA A N 1
ATOM 2111 C CA . ALA A 1 277 ? 3.284 -14.415 16.624 1.00 95.62 277 ALA A CA 1
ATOM 2112 C C . ALA A 1 277 ? 4.075 -13.191 17.129 1.00 95.62 277 ALA A C 1
ATOM 2114 O O . ALA A 1 277 ? 5.012 -13.355 17.917 1.00 95.62 277 ALA A O 1
ATOM 2115 N N . TYR A 1 278 ? 3.729 -11.978 16.683 1.00 95.56 278 TYR A N 1
ATOM 2116 C CA . TYR A 1 278 ? 4.412 -10.762 17.105 1.00 95.56 278 TYR A CA 1
ATOM 2117 C C . TYR A 1 278 ? 4.041 -10.415 18.556 1.00 95.56 278 TYR A C 1
ATOM 2119 O O . TYR A 1 278 ? 2.872 -10.407 18.943 1.00 95.56 278 TYR A O 1
ATOM 2127 N N . LYS A 1 279 ? 5.047 -10.109 19.381 1.00 95.50 279 LYS A N 1
ATOM 2128 C CA . LYS A 1 279 ? 4.850 -9.753 20.792 1.00 95.50 279 LYS A CA 1
ATOM 2129 C C . LYS A 1 279 ? 4.698 -8.245 20.941 1.00 95.50 279 LYS A C 1
ATOM 2131 O O . LYS A 1 279 ? 5.693 -7.527 20.933 1.00 95.50 279 LYS A O 1
ATOM 2136 N N . VAL A 1 280 ? 3.463 -7.793 21.137 1.00 95.31 280 VAL A N 1
ATOM 2137 C CA . VAL A 1 280 ? 3.163 -6.380 21.403 1.00 95.31 280 VAL A CA 1
ATOM 2138 C C . VAL A 1 280 ? 3.824 -5.874 22.686 1.00 95.31 280 VAL A C 1
ATOM 2140 O O . VAL A 1 280 ? 3.836 -6.554 23.716 1.00 95.31 280 VAL A O 1
ATOM 2143 N N . ALA A 1 281 ? 4.343 -4.650 22.636 1.00 93.81 281 ALA A N 1
ATOM 2144 C CA . ALA A 1 281 ? 4.949 -3.956 23.768 1.00 93.81 281 ALA A CA 1
ATOM 2145 C C . ALA A 1 281 ? 3.900 -3.492 24.791 1.00 93.81 281 ALA A C 1
ATOM 2147 O O . ALA A 1 281 ? 4.181 -3.392 25.988 1.00 93.81 281 ALA A O 1
ATOM 2148 N N . HIS A 1 282 ? 2.677 -3.220 24.327 1.00 92.31 282 HIS A N 1
ATOM 2149 C CA . HIS A 1 282 ? 1.570 -2.761 25.159 1.00 92.31 282 HIS A CA 1
ATOM 2150 C C . HIS A 1 282 ? 0.375 -3.699 25.044 1.00 92.31 282 HIS A C 1
ATOM 2152 O O . HIS A 1 282 ? -0.096 -4.000 23.945 1.00 92.31 282 HIS A O 1
ATOM 2158 N N . ARG A 1 283 ? -0.142 -4.128 26.202 1.00 94.62 283 ARG A N 1
ATOM 2159 C CA . ARG A 1 283 ? -1.295 -5.025 26.277 1.00 94.62 283 ARG A CA 1
ATOM 2160 C C . ARG A 1 283 ? -2.537 -4.336 25.688 1.00 94.62 283 ARG A C 1
ATOM 2162 O O . ARG A 1 283 ? -2.920 -3.291 26.212 1.00 94.62 283 ARG A O 1
ATOM 2169 N N . PRO A 1 284 ? -3.174 -4.917 24.661 1.00 97.06 284 PRO A N 1
ATOM 2170 C CA . PRO A 1 284 ? -4.435 -4.411 24.142 1.00 97.06 284 PRO A CA 1
ATOM 2171 C C . PRO A 1 284 ? -5.590 -4.726 25.093 1.00 97.06 284 PRO A C 1
ATOM 2173 O O . PRO A 1 284 ? -5.559 -5.716 25.831 1.00 97.06 284 PRO A O 1
ATOM 2176 N N . GLU A 1 285 ? -6.628 -3.897 25.051 1.00 97.06 285 GLU A N 1
ATOM 2177 C CA . GLU A 1 285 ? -7.866 -4.109 25.796 1.00 97.06 285 GLU A CA 1
ATOM 2178 C C . GLU A 1 285 ? -8.612 -5.361 25.309 1.00 97.06 285 GLU A C 1
ATOM 2180 O O . GLU A 1 285 ? -9.275 -6.026 26.102 1.00 97.06 285 GLU A O 1
ATOM 2185 N N . GLU A 1 286 ? -8.481 -5.710 24.027 1.00 97.69 286 GLU A N 1
ATOM 2186 C CA . GLU A 1 286 ? -9.060 -6.923 23.446 1.00 97.69 286 GLU A CA 1
ATOM 2187 C C . GLU A 1 286 ? -8.223 -7.426 22.267 1.00 97.69 286 GLU A C 1
ATOM 2189 O O . GLU A 1 286 ? -7.537 -6.654 21.594 1.00 97.69 286 GLU A O 1
ATOM 2194 N N . THR A 1 287 ? -8.237 -8.735 22.027 1.00 98.19 287 THR A N 1
ATOM 2195 C CA . THR A 1 287 ? -7.542 -9.363 20.897 1.00 98.19 287 THR A CA 1
ATOM 2196 C C . THR A 1 287 ? -8.429 -10.414 20.264 1.00 98.19 287 THR A C 1
ATOM 2198 O O . THR A 1 287 ? -8.892 -11.324 20.947 1.00 98.19 287 THR A O 1
ATOM 2201 N N . VAL A 1 288 ? -8.611 -10.302 18.953 1.00 98.38 288 VAL A N 1
ATOM 2202 C CA . VAL A 1 288 ? -9.264 -11.317 18.127 1.00 98.38 288 VAL A CA 1
ATOM 2203 C C . VAL A 1 288 ? -8.184 -12.086 17.388 1.00 98.38 288 VAL A C 1
ATOM 2205 O O . VAL A 1 288 ? -7.337 -11.479 16.735 1.00 98.38 288 VAL A O 1
ATOM 2208 N N . LEU A 1 289 ? -8.206 -13.411 17.501 1.00 98.19 289 LEU A N 1
ATOM 2209 C CA . LEU A 1 289 ? -7.275 -14.287 16.799 1.00 98.19 289 LEU A CA 1
ATOM 2210 C C . LEU A 1 289 ? -7.946 -14.873 15.561 1.00 98.19 289 LEU A C 1
ATOM 2212 O O . LEU A 1 289 ? -9.061 -15.399 15.633 1.00 98.19 289 LEU A O 1
ATOM 2216 N N . LEU A 1 290 ? -7.229 -14.788 14.448 1.00 97.88 290 LEU A N 1
ATOM 2217 C CA . LEU A 1 290 ? -7.587 -15.326 13.149 1.00 97.88 290 LEU A CA 1
ATOM 2218 C C . LEU A 1 290 ? -6.540 -16.364 12.759 1.00 97.88 290 LEU A C 1
ATOM 2220 O O . LEU A 1 290 ? -5.339 -16.118 12.833 1.00 97.88 290 LEU A O 1
ATOM 2224 N N . GLN A 1 291 ? -7.016 -17.531 12.357 1.00 97.50 291 GLN A N 1
ATOM 2225 C CA . GLN A 1 291 ? -6.198 -18.701 12.061 1.00 97.50 291 GLN A CA 1
ATOM 2226 C C . GLN A 1 291 ? -5.837 -18.805 10.578 1.00 97.50 291 GLN A C 1
ATOM 2228 O O . GLN A 1 291 ? -6.713 -18.691 9.709 1.00 97.50 291 GLN A O 1
ATOM 2233 N N . GLN A 1 292 ? -4.568 -19.111 10.316 1.00 95.81 292 GLN A N 1
ATOM 2234 C CA . GLN A 1 292 ? -4.035 -19.509 9.019 1.00 95.81 292 GLN A CA 1
ATOM 2235 C C . GLN A 1 292 ? -4.838 -20.681 8.438 1.00 95.81 292 GLN A C 1
ATOM 2237 O O . GLN A 1 292 ? -5.181 -21.630 9.141 1.00 95.81 292 GLN A O 1
ATOM 2242 N N . GLY A 1 293 ? -5.138 -20.629 7.138 1.00 93.62 293 GLY A N 1
ATOM 2243 C CA . GLY A 1 293 ? -5.841 -21.710 6.432 1.00 93.62 293 GLY A CA 1
ATOM 2244 C C . GLY A 1 293 ? -7.340 -21.844 6.737 1.00 93.62 293 GLY A C 1
ATOM 2245 O O . GLY A 1 293 ? -8.028 -22.551 6.008 1.00 93.62 293 GLY A O 1
ATOM 2246 N N . VAL A 1 294 ? -7.850 -21.159 7.764 1.00 95.81 294 VAL A N 1
ATOM 2247 C CA . VAL A 1 294 ? -9.282 -21.117 8.114 1.00 95.81 294 VAL A CA 1
ATOM 2248 C C . VAL A 1 294 ? -9.904 -19.798 7.672 1.00 95.81 294 VAL A C 1
ATOM 2250 O O . VAL A 1 294 ? -10.958 -19.782 7.044 1.00 95.81 294 VAL A O 1
ATOM 2253 N N . HIS A 1 295 ? -9.240 -18.693 8.001 1.00 96.88 295 HIS A N 1
ATOM 2254 C CA . HIS A 1 295 ? -9.707 -17.348 7.698 1.00 96.88 295 HIS A CA 1
ATOM 2255 C C . HIS A 1 295 ? -9.062 -16.823 6.411 1.00 96.88 295 HIS A C 1
ATOM 2257 O O . HIS A 1 295 ? -8.028 -17.336 5.971 1.00 96.88 295 HIS A O 1
ATOM 2263 N N . VAL A 1 296 ? -9.647 -15.780 5.820 1.00 95.69 296 VAL A N 1
ATOM 2264 C CA . VAL A 1 296 ? -9.241 -15.221 4.526 1.00 95.69 296 VAL A CA 1
ATOM 2265 C C . VAL A 1 296 ? -8.882 -13.738 4.590 1.00 95.69 296 VAL A C 1
ATOM 2267 O O . VAL A 1 296 ? -9.406 -12.987 5.401 1.00 95.69 296 VAL A O 1
ATOM 2270 N N . TYR A 1 297 ? -8.009 -13.295 3.692 1.00 92.38 297 TYR A N 1
ATOM 2271 C CA . TYR A 1 297 ? -7.821 -11.882 3.363 1.00 92.38 297 TYR A CA 1
ATOM 2272 C C . TYR A 1 297 ? -8.301 -11.615 1.940 1.00 92.38 297 TYR A C 1
ATOM 2274 O O . TYR A 1 297 ? -8.362 -12.527 1.115 1.00 92.38 297 TYR A O 1
ATOM 2282 N N . GLU A 1 298 ? -8.574 -10.354 1.624 1.00 90.06 298 GLU A N 1
ATOM 2283 C CA . GLU A 1 298 ? -8.867 -9.936 0.258 1.00 90.06 298 GLU A CA 1
ATOM 2284 C C . GLU A 1 298 ? -7.608 -9.335 -0.382 1.00 90.06 298 GLU A C 1
ATOM 2286 O O . GLU A 1 298 ? -7.003 -8.395 0.143 1.00 90.06 298 GLU A O 1
ATOM 2291 N N . GLY A 1 299 ? -7.180 -9.906 -1.507 1.00 84.19 299 GLY A N 1
ATOM 2292 C CA . GLY A 1 299 ? -6.026 -9.422 -2.262 1.00 84.19 299 GLY A CA 1
ATOM 2293 C C . GLY A 1 299 ? -6.374 -8.273 -3.212 1.00 84.19 299 GLY A C 1
ATOM 2294 O O . GLY A 1 299 ? -7.537 -7.927 -3.424 1.00 84.19 299 GLY A O 1
ATOM 2295 N N . LEU A 1 300 ? -5.355 -7.724 -3.881 1.00 77.25 300 LEU A N 1
ATOM 2296 C CA . LEU A 1 300 ? -5.522 -6.648 -4.871 1.00 77.25 300 LEU A CA 1
ATOM 2297 C C . LEU A 1 300 ? -6.486 -6.956 -6.006 1.00 77.25 300 LEU A C 1
ATOM 2299 O O . LEU A 1 300 ? -7.057 -6.027 -6.567 1.00 77.25 300 LEU A O 1
ATOM 2303 N N . ALA A 1 301 ? -6.635 -8.228 -6.375 1.00 80.12 301 ALA A N 1
ATOM 2304 C CA . ALA A 1 301 ? -7.555 -8.638 -7.426 1.00 80.12 301 ALA A CA 1
ATOM 2305 C C . ALA A 1 301 ? -9.030 -8.530 -6.996 1.00 80.12 301 ALA A C 1
ATOM 2307 O O . ALA A 1 301 ? -9.899 -8.604 -7.859 1.00 80.12 301 ALA A O 1
ATOM 2308 N N . GLY A 1 302 ? -9.310 -8.292 -5.709 1.00 80.62 302 GLY A N 1
ATOM 2309 C CA . GLY A 1 302 ? -10.652 -8.382 -5.132 1.00 80.62 302 GLY A CA 1
ATOM 2310 C C . GLY A 1 302 ? -11.074 -9.822 -4.838 1.00 80.62 302 GLY A C 1
ATOM 2311 O O . GLY A 1 302 ? -12.255 -10.098 -4.682 1.00 80.62 302 GLY A O 1
ATOM 2312 N N . THR A 1 303 ? -10.117 -10.753 -4.819 1.00 87.69 303 THR A N 1
ATOM 2313 C CA . THR A 1 303 ? -10.347 -12.170 -4.533 1.00 87.69 303 THR A CA 1
ATOM 2314 C C . THR A 1 303 ? -9.893 -12.515 -3.128 1.00 87.69 303 THR A C 1
ATOM 2316 O O . THR A 1 303 ? -8.889 -11.987 -2.639 1.00 87.69 303 THR A O 1
ATOM 2319 N N . GLU A 1 304 ? -10.624 -13.428 -2.498 1.00 91.56 304 GLU A N 1
ATOM 2320 C CA . GLU A 1 304 ? -10.281 -13.942 -1.181 1.00 91.56 304 GLU A CA 1
ATOM 2321 C C . GLU A 1 304 ? -9.223 -15.040 -1.270 1.00 91.56 304 GLU A C 1
ATOM 2323 O O . GLU A 1 304 ? -9.233 -15.885 -2.168 1.00 91.56 304 GLU A O 1
ATOM 2328 N N . HIS A 1 305 ? -8.305 -15.026 -0.314 1.00 91.81 305 HIS A N 1
ATOM 2329 C CA . HIS A 1 305 ? -7.237 -16.004 -0.191 1.00 91.81 305 HIS A CA 1
ATOM 2330 C C . HIS A 1 305 ? -7.088 -16.408 1.274 1.00 91.81 305 HIS A C 1
ATOM 2332 O O . HIS A 1 305 ? -7.237 -15.549 2.145 1.00 91.81 305 HIS A O 1
ATOM 2338 N N . PRO A 1 306 ? -6.745 -17.671 1.577 1.00 93.88 306 PRO A N 1
ATOM 2339 C CA . PRO A 1 306 ? -6.444 -18.073 2.944 1.00 93.88 306 PRO A CA 1
ATOM 2340 C C . PRO A 1 306 ? -5.343 -17.199 3.541 1.00 93.88 306 PRO A C 1
ATOM 2342 O O . PRO A 1 306 ? -4.352 -16.905 2.866 1.00 93.88 306 PRO A O 1
ATOM 2345 N N . LEU A 1 307 ? -5.495 -16.811 4.809 1.00 92.50 307 LEU A N 1
ATOM 2346 C CA . LEU A 1 307 ? -4.437 -16.124 5.541 1.00 92.50 307 LEU A CA 1
ATOM 2347 C C . LEU A 1 307 ? -3.138 -16.942 5.461 1.00 92.50 307 LEU A C 1
ATOM 2349 O O . LEU A 1 307 ? -3.185 -18.159 5.663 1.00 92.50 307 LEU A O 1
ATOM 2353 N N . PRO A 1 308 ? -1.988 -16.304 5.171 1.00 89.94 308 PRO A N 1
ATOM 2354 C CA . PRO A 1 308 ? -0.706 -16.996 5.061 1.00 89.94 308 PRO A CA 1
ATOM 2355 C C . PRO A 1 308 ? -0.067 -17.283 6.426 1.00 89.94 308 PRO A C 1
ATOM 2357 O O . PRO A 1 308 ? 0.847 -18.097 6.504 1.00 89.94 308 PRO A O 1
ATOM 2360 N N . VAL A 1 309 ? -0.538 -16.612 7.480 1.00 91.69 309 VAL A N 1
ATOM 2361 C CA . VAL A 1 309 ? -0.104 -16.736 8.877 1.00 91.69 309 VAL A CA 1
ATOM 2362 C C . VAL A 1 309 ? -1.294 -16.472 9.796 1.00 91.69 309 VAL A C 1
ATOM 2364 O O . VAL A 1 309 ? -2.280 -15.870 9.367 1.00 91.69 309 VAL A O 1
ATOM 2367 N N . ASP A 1 310 ? -1.192 -16.868 11.061 1.00 96.38 310 ASP A N 1
ATOM 2368 C CA . ASP A 1 310 ? -2.138 -16.417 12.080 1.00 96.38 310 ASP A CA 1
ATOM 2369 C C . ASP A 1 310 ? -2.042 -14.894 12.249 1.00 96.38 310 ASP A C 1
ATOM 2371 O O . ASP A 1 310 ? -0.949 -14.319 12.302 1.00 96.38 310 ASP A O 1
ATOM 2375 N N . VAL A 1 311 ? -3.192 -14.237 12.366 1.00 96.50 311 VAL A N 1
ATOM 2376 C CA . VAL A 1 311 ? -3.310 -12.780 12.486 1.00 96.50 311 VAL A CA 1
ATOM 2377 C C . VAL A 1 311 ? -4.024 -12.437 13.785 1.00 96.50 311 VAL A C 1
ATOM 2379 O O . VAL A 1 311 ? -5.004 -13.077 14.164 1.00 96.50 311 VAL A O 1
ATOM 2382 N N . ALA A 1 312 ? -3.537 -11.410 14.471 1.00 97.75 312 ALA A N 1
ATOM 2383 C CA . ALA A 1 312 ? -4.192 -10.820 15.621 1.00 97.75 312 ALA A CA 1
ATOM 2384 C C . ALA A 1 312 ? -4.737 -9.436 15.259 1.00 97.75 312 ALA A C 1
ATOM 2386 O O . ALA A 1 312 ? -4.034 -8.614 14.670 1.00 97.75 312 ALA A O 1
ATOM 2387 N N . ILE A 1 313 ? -5.985 -9.178 15.648 1.00 98.25 313 ILE A N 1
ATOM 2388 C CA . ILE A 1 313 ? -6.583 -7.843 15.620 1.00 98.25 313 ILE A CA 1
ATOM 2389 C C . ILE A 1 313 ? -6.670 -7.353 17.058 1.00 98.25 313 ILE A C 1
ATOM 2391 O O . ILE A 1 313 ? -7.471 -7.844 17.857 1.00 98.25 313 ILE A O 1
ATOM 2395 N N . HIS A 1 314 ? -5.822 -6.390 17.387 1.00 98.38 314 HIS A N 1
ATOM 2396 C CA . HIS A 1 314 ? -5.731 -5.774 18.699 1.00 98.38 314 HIS A CA 1
ATOM 2397 C C . HIS A 1 314 ? -6.577 -4.508 18.751 1.00 98.38 314 HIS A C 1
ATOM 2399 O O . HIS A 1 314 ? -6.405 -3.606 17.929 1.00 98.38 314 HIS A O 1
ATOM 2405 N N . ARG A 1 315 ? -7.461 -4.410 19.744 1.00 98.25 315 ARG A N 1
ATOM 2406 C CA . ARG A 1 315 ? -8.229 -3.194 20.010 1.00 98.25 315 ARG A CA 1
ATOM 2407 C C . ARG A 1 315 ? -7.587 -2.411 21.145 1.00 98.25 315 ARG A C 1
ATOM 2409 O O . ARG A 1 315 ? -7.454 -2.927 22.254 1.00 98.25 315 ARG A O 1
ATOM 2416 N N . TYR A 1 316 ? -7.285 -1.149 20.860 1.00 98.00 316 TYR A N 1
ATOM 2417 C CA . TYR A 1 316 ? -6.857 -0.155 21.831 1.00 98.00 316 TYR A CA 1
ATOM 2418 C C . TYR A 1 316 ? -7.921 0.929 21.987 1.00 98.00 316 TYR A C 1
ATOM 2420 O O . TYR A 1 316 ? -8.260 1.614 21.024 1.00 98.00 316 TYR A O 1
ATOM 2428 N N . GLY A 1 317 ? -8.435 1.117 23.202 1.00 96.31 317 GLY A N 1
ATOM 2429 C CA . GLY A 1 317 ? -9.492 2.089 23.494 1.00 96.31 317 GLY A CA 1
ATOM 2430 C C . GLY A 1 317 ? -10.923 1.659 23.161 1.00 96.31 317 GLY A C 1
ATOM 2431 O O . GLY A 1 317 ? -11.157 0.573 22.623 1.00 96.31 317 GLY A O 1
ATOM 2432 N N . PRO A 1 318 ? -11.911 2.488 23.546 1.00 96.12 318 PRO A N 1
ATOM 2433 C CA . PRO A 1 318 ? -13.325 2.164 23.402 1.00 96.12 318 PRO A CA 1
ATOM 2434 C C . PRO A 1 318 ? -13.762 2.242 21.936 1.00 96.12 318 PRO A C 1
ATOM 2436 O O . PRO A 1 318 ? -13.571 3.263 21.279 1.00 96.12 318 PRO A O 1
ATOM 2439 N N . LEU A 1 319 ? -14.398 1.181 21.442 1.00 96.88 319 LEU A N 1
ATOM 2440 C CA . LEU A 1 319 ? -14.995 1.131 20.108 1.00 96.88 319 LEU A CA 1
ATOM 2441 C C . LEU A 1 319 ? -16.419 0.567 20.230 1.00 96.88 319 LEU A C 1
ATOM 2443 O O . LEU A 1 319 ? -16.586 -0.654 20.249 1.00 96.88 319 LEU A O 1
ATOM 2447 N N . PRO A 1 320 ? -17.440 1.422 20.418 1.00 96.31 320 PRO A N 1
ATOM 2448 C CA . PRO A 1 320 ? -18.814 0.965 20.594 1.00 96.31 320 PRO A CA 1
ATOM 2449 C C . PRO A 1 320 ? -19.275 0.083 19.430 1.00 96.31 320 PRO A C 1
ATOM 2451 O O . PRO A 1 320 ? -19.087 0.429 18.268 1.00 96.31 320 PRO A O 1
ATOM 2454 N N . GLY A 1 321 ? -19.883 -1.058 19.754 1.00 95.62 321 GLY A N 1
ATOM 2455 C CA . GLY A 1 321 ? -20.367 -2.027 18.769 1.00 95.62 321 GLY A CA 1
ATOM 2456 C C . GLY A 1 321 ? -19.340 -3.070 18.323 1.00 95.62 321 GLY A C 1
ATOM 2457 O O . GLY A 1 321 ? -19.752 -4.060 17.724 1.00 95.62 321 GLY A O 1
ATOM 2458 N N . PHE A 1 322 ? -18.051 -2.906 18.650 1.00 97.81 322 PHE A N 1
ATOM 2459 C CA . PHE A 1 322 ? -17.024 -3.904 18.337 1.00 97.81 322 PHE A CA 1
ATOM 2460 C C . PHE A 1 322 ? -17.413 -5.297 18.848 1.00 97.81 322 PHE A C 1
ATOM 2462 O O . PHE A 1 322 ? -17.808 -5.450 20.004 1.00 97.81 322 PHE A O 1
ATOM 2469 N N . SER A 1 323 ? -17.267 -6.307 17.988 1.00 97.81 323 SER A N 1
ATOM 2470 C CA . SER A 1 323 ? -17.555 -7.704 18.312 1.00 97.81 323 SER A CA 1
ATOM 2471 C C . SER A 1 323 ? -16.504 -8.630 17.708 1.00 97.81 323 SER A C 1
ATOM 2473 O O . SER A 1 323 ? -16.359 -8.703 16.486 1.00 97.81 323 SER A O 1
ATOM 2475 N N . ALA A 1 324 ? -15.804 -9.373 18.570 1.00 97.56 324 ALA A N 1
ATOM 2476 C CA . ALA A 1 324 ? -14.864 -10.411 18.159 1.00 97.56 324 ALA A CA 1
ATOM 2477 C C . ALA A 1 324 ? -15.528 -11.474 17.271 1.00 97.56 324 ALA A C 1
ATOM 2479 O O . ALA A 1 324 ? -14.941 -11.891 16.276 1.00 97.56 324 ALA A O 1
ATOM 2480 N N . GLU A 1 325 ? -16.769 -11.851 17.584 1.00 97.69 325 GLU A N 1
ATOM 2481 C CA . GLU A 1 325 ? -17.543 -12.831 16.817 1.00 97.69 325 GLU A CA 1
ATOM 2482 C C . GLU A 1 325 ? -17.830 -12.334 15.397 1.00 97.69 325 GLU A C 1
ATOM 2484 O O . GLU A 1 325 ? -17.632 -13.073 14.435 1.00 97.69 325 GLU A O 1
ATOM 2489 N N . VAL A 1 326 ? -18.233 -11.063 15.246 1.00 97.75 326 VAL A N 1
ATOM 2490 C CA . VAL A 1 326 ? -18.473 -10.453 13.925 1.00 97.75 326 VAL A CA 1
ATOM 2491 C C . VAL A 1 326 ? -17.184 -10.399 13.114 1.00 97.75 326 VAL A C 1
ATOM 2493 O O . VAL A 1 326 ? -17.204 -10.689 11.919 1.00 97.75 326 VAL A O 1
ATOM 2496 N N . VAL A 1 327 ? -16.059 -10.065 13.754 1.00 97.56 327 VAL A N 1
ATOM 2497 C CA . VAL A 1 327 ? -14.751 -10.086 13.094 1.00 97.56 327 VAL A CA 1
ATOM 2498 C C . VAL A 1 327 ? -14.415 -11.501 12.629 1.00 97.56 327 VAL A C 1
ATOM 2500 O O . VAL A 1 327 ? -14.181 -11.696 11.443 1.00 97.56 327 VAL A O 1
ATOM 2503 N N . GLN A 1 328 ? -14.441 -12.500 13.513 1.00 97.50 328 GLN A N 1
ATOM 2504 C CA . GLN A 1 328 ? -14.093 -13.881 13.159 1.00 97.50 328 GLN A CA 1
ATOM 2505 C C . GLN A 1 328 ? -14.988 -14.431 12.045 1.00 97.50 328 GLN A C 1
ATOM 2507 O O . GLN A 1 328 ? -14.477 -14.936 11.049 1.00 97.50 328 GLN A O 1
ATOM 2512 N N . ALA A 1 329 ? -16.307 -14.255 12.159 1.00 97.19 329 ALA A N 1
ATOM 2513 C CA . ALA A 1 329 ? -17.254 -14.675 11.132 1.00 97.19 329 ALA A CA 1
ATOM 2514 C C . ALA A 1 329 ? -17.016 -13.948 9.800 1.00 97.19 329 ALA A C 1
ATOM 2516 O O . ALA A 1 329 ? -17.016 -14.571 8.741 1.00 97.19 329 ALA A O 1
ATOM 2517 N N . GLY A 1 330 ? -16.745 -12.641 9.843 1.00 96.38 330 GLY A N 1
ATOM 2518 C CA . GLY A 1 330 ? -16.428 -11.842 8.663 1.00 96.38 330 GLY A CA 1
ATOM 2519 C C . GLY A 1 330 ? -15.102 -12.218 7.998 1.00 96.38 330 GLY A C 1
ATOM 2520 O O . GLY A 1 330 ? -14.881 -11.848 6.854 1.00 96.38 330 GLY A O 1
ATOM 2521 N N . TYR A 1 331 ? -14.236 -12.970 8.665 1.00 96.75 331 TYR A N 1
ATOM 2522 C CA . TYR A 1 331 ? -12.993 -13.481 8.100 1.00 96.75 331 TYR A CA 1
ATOM 2523 C C . TYR A 1 331 ? -13.102 -14.927 7.594 1.00 96.75 331 TYR A C 1
ATOM 2525 O O . TYR A 1 331 ? -12.123 -15.443 7.064 1.00 96.75 331 TYR A O 1
ATOM 2533 N N . LEU A 1 332 ? -14.248 -15.598 7.732 1.00 96.69 332 LEU A N 1
ATOM 2534 C CA . LEU A 1 332 ? -14.474 -16.902 7.100 1.00 96.69 332 LEU A CA 1
ATOM 2535 C C . LEU A 1 332 ? -14.680 -16.728 5.588 1.00 96.69 332 LEU A C 1
ATOM 2537 O O . LEU A 1 332 ? -15.210 -15.690 5.188 1.00 96.69 332 LEU A O 1
ATOM 2541 N N . PRO A 1 333 ? -14.271 -17.699 4.749 1.00 93.12 333 PRO A N 1
ATOM 2542 C CA . PRO A 1 333 ? -14.544 -17.653 3.315 1.00 93.12 333 PRO A CA 1
ATOM 2543 C C . PRO A 1 333 ? -16.050 -17.582 3.057 1.00 93.12 333 PRO A C 1
ATOM 2545 O O . PRO A 1 333 ? -16.833 -18.194 3.791 1.00 93.12 333 PRO A O 1
ATOM 2548 N N . ASP A 1 334 ? -16.454 -16.871 2.004 1.00 86.00 334 ASP A N 1
ATOM 2549 C CA . ASP A 1 334 ? -17.851 -16.894 1.574 1.00 86.00 334 ASP A CA 1
ATOM 2550 C C . ASP A 1 334 ? -18.277 -18.349 1.290 1.00 86.00 334 ASP A C 1
ATOM 2552 O O . ASP A 1 334 ? -17.551 -19.123 0.657 1.00 86.00 334 ASP A O 1
ATOM 2556 N N . ALA A 1 335 ? -19.454 -18.741 1.787 1.00 69.38 335 ALA A N 1
ATOM 2557 C CA . ALA A 1 335 ? -20.047 -20.030 1.456 1.00 69.38 335 ALA A CA 1
ATOM 2558 C C . ALA A 1 335 ? -20.444 -19.996 -0.028 1.00 69.38 335 ALA A C 1
ATOM 2560 O O . ALA A 1 335 ? -21.482 -19.433 -0.374 1.00 69.38 335 ALA A O 1
ATOM 2561 N N . GLY A 1 336 ? -19.554 -20.496 -0.887 1.00 53.78 336 GLY A N 1
ATOM 2562 C CA . GLY A 1 336 ? -19.771 -20.599 -2.332 1.00 53.78 336 GLY A CA 1
ATOM 2563 C C . GLY A 1 336 ? -20.958 -21.471 -2.716 1.00 53.78 336 GLY A C 1
ATOM 2564 O O . GLY A 1 336 ? -21.369 -22.330 -1.902 1.00 53.78 336 GLY A O 1
#